Protein AF-A0A0S7EWY3-F1 (afdb_monomer)

Solvent-accessible surface area (backbone atoms only — not comparable to full-atom values): 13255 Å² total; per-residue (Å²): 134,86,83,82,83,78,84,77,80,77,83,76,74,84,80,78,58,55,29,92,90,73,70,34,61,53,53,31,26,32,65,82,78,72,43,77,31,20,76,70,53,56,79,30,82,91,34,64,94,59,52,74,41,52,36,68,59,48,50,53,52,52,50,51,54,51,50,63,63,42,51,64,52,53,55,51,51,56,50,51,53,51,54,50,52,53,48,55,52,49,54,53,49,50,55,53,50,53,55,50,52,51,50,52,54,51,50,56,52,49,53,54,52,51,50,52,52,51,53,50,52,52,52,52,49,54,51,51,52,51,50,51,52,38,50,52,55,51,50,56,51,51,52,51,50,52,53,51,51,50,55,51,52,53,54,50,51,58,44,56,53,46,74,69,44,58,71,72,61,29,65,74,43,43,68,60,50,52,51,55,58,69,68,52,73,89,67,78,80,90,70,84,63,88,77,63,59,84,64,58,61,81,69,57,56,62,40,73,59,52,54,51,60,58,51,52,78,74,57,83,87,73,91,129

Nearest PDB structures (foldseek):
  4tn3-assembly1_B  TM=7.682E-01  e=1.076E-07  Macaca mulatta
  7xv2-assembly1_A  TM=6.725E-01  e=5.023E-07  Mus musculus
  7xt2-assembly1_B  TM=3.832E-01  e=1.918E-07  Homo sapiens
  5va4-assembly1_A  TM=7.785E-01  e=4.867E-03  Aotus trivirgatus
  5eiu-assembly1_D  TM=4.069E-01  e=9.860E-03  Macaca mulatta

Sequence (224 aa):
REQRASEVKSKTQPKIQRCSLHSGKLKLFCLDHQQPVCHICRDSEKHTNHRFRPIDEAAQQHKKKLQETLEPLKKKLELRKKVQEEFDQTAEHLKVQARHTERQIREQFKQLHQFLAEEEEARLAALREEEEQKRGMMKEKMEALSREIAALSDTVRATEEELRAEDVSFLHNYKAAVERVQRCPLLEDPQLPSGALIDQAKHLGNLAFNIWSNMETMVTYTPL

Radius of gyration: 58.69 Å; Cα contacts (8 Å, |Δi|>4): 99; chains: 1; bounding box: 109×35×156 Å

InterPro domains:
  IPR000315 B-box-type zinc finger [PF00643] (16-55)
  IPR000315 B-box-type zinc finger [PS50119] (14-55)
  IPR000315 B-box-type zinc finger [SM00336] (14-55)
  IPR050143 Tripartite motif-containing [PTHR24103] (17-216)

Mean predicted aligned error: 11.92 Å

Foldseek 3Di:
DDDDDDDPPDPDDPDQDADPVPRAGFFKAFPVVRGTDHPVVCPDPVNPPTDIDTPVVVVVVVVVVVVVVCVVVVVVVVVVVVVVVVVVVVVVVVVVVVVVVVVVVVVVVVVLVVLVVVLVVVLVVVQVVLVVVLVVVVVVLVVVVVVLVVLVVVLVVVLVVLVPDDPVSNVVCVVVNVVSVVVNDPDDDDDDDDPSDGPVCVRPPCSVVVSVVVVVVVDDDDDD

Structure (mmCIF, N/CA/C/O backbone):
data_AF-A0A0S7EWY3-F1
#
_entry.id   AF-A0A0S7EWY3-F1
#
loop_
_atom_site.group_PDB
_atom_site.id
_atom_site.type_symbol
_atom_site.label_atom_id
_atom_site.label_alt_id
_atom_site.label_comp_id
_atom_site.label_asym_id
_atom_site.label_entity_id
_atom_site.label_seq_id
_atom_site.pdbx_PDB_ins_code
_atom_site.Cartn_x
_atom_site.Cartn_y
_atom_site.Cartn_z
_atom_site.occupancy
_atom_site.B_iso_or_equiv
_atom_site.auth_seq_id
_atom_site.auth_comp_id
_atom_site.auth_asym_id
_atom_site.auth_atom_id
_atom_site.pdbx_PDB_model_num
ATOM 1 N N . ARG A 1 1 ? 63.508 0.992 -15.497 1.00 42.69 1 ARG A N 1
ATOM 2 C CA . ARG A 1 1 ? 63.100 -0.245 -16.209 1.00 42.69 1 ARG A CA 1
ATOM 3 C C . ARG A 1 1 ? 61.943 0.131 -17.130 1.00 42.69 1 ARG A C 1
ATOM 5 O O . ARG A 1 1 ? 60.798 -0.092 -16.789 1.00 42.69 1 ARG A O 1
ATOM 12 N N . GLU A 1 2 ? 62.142 0.974 -18.140 1.00 39.22 2 GLU A N 1
ATOM 13 C CA . GLU A 1 2 ? 62.834 0.668 -19.404 1.00 39.22 2 GLU A CA 1
ATOM 14 C C . GLU A 1 2 ? 62.429 -0.689 -19.972 1.00 39.22 2 GLU A C 1
ATOM 16 O O . GLU A 1 2 ? 63.014 -1.695 -19.591 1.00 39.22 2 GLU A O 1
ATOM 21 N N . GLN A 1 3 ? 61.481 -0.685 -20.911 1.00 39.84 3 GLN A N 1
ATOM 22 C CA . GLN A 1 3 ? 61.561 -1.523 -22.105 1.00 39.84 3 GLN A CA 1
ATOM 23 C C . GLN A 1 3 ? 61.107 -0.689 -23.305 1.00 39.84 3 GLN A C 1
ATOM 25 O O . GLN A 1 3 ? 59.928 -0.459 -23.555 1.00 39.84 3 GLN A O 1
ATOM 30 N N . ARG A 1 4 ? 62.117 -0.165 -23.996 1.00 46.78 4 ARG A N 1
ATOM 31 C CA . ARG A 1 4 ? 62.045 0.541 -25.269 1.00 46.78 4 ARG A CA 1
ATOM 32 C C . ARG A 1 4 ? 61.873 -0.533 -26.345 1.00 46.78 4 ARG A C 1
ATOM 34 O O . ARG A 1 4 ? 62.827 -1.247 -26.641 1.00 46.78 4 ARG A O 1
ATOM 41 N N . ALA A 1 5 ? 60.666 -0.699 -26.878 1.00 40.09 5 ALA A N 1
ATOM 42 C CA . ALA A 1 5 ? 60.435 -1.601 -28.001 1.00 40.09 5 ALA A CA 1
ATOM 43 C C . ALA A 1 5 ? 61.049 -0.984 -29.268 1.00 40.09 5 ALA A C 1
ATOM 45 O O . ALA A 1 5 ? 60.656 0.092 -29.714 1.00 40.09 5 ALA A O 1
ATOM 46 N N . SER A 1 6 ? 62.073 -1.641 -29.802 1.00 40.12 6 SER A N 1
ATOM 47 C CA . SER A 1 6 ? 62.770 -1.281 -31.030 1.00 40.12 6 SER A CA 1
ATOM 48 C C . SER A 1 6 ? 61.920 -1.642 -32.253 1.00 40.12 6 SER A C 1
ATOM 50 O O . SER A 1 6 ? 61.764 -2.809 -32.604 1.00 40.12 6 SER A O 1
ATOM 52 N N . GLU A 1 7 ? 61.388 -0.632 -32.943 1.00 41.56 7 GLU A N 1
ATOM 53 C CA . GLU A 1 7 ? 60.806 -0.801 -34.277 1.00 41.56 7 GLU A CA 1
ATOM 54 C C . GLU A 1 7 ? 61.910 -1.088 -35.306 1.00 41.56 7 GLU A C 1
ATOM 56 O O . GLU A 1 7 ? 62.553 -0.186 -35.847 1.00 41.56 7 GLU A O 1
ATOM 61 N N . VAL A 1 8 ? 62.113 -2.364 -35.625 1.00 44.34 8 VAL A N 1
ATOM 62 C CA . VAL A 1 8 ? 62.859 -2.773 -36.818 1.00 44.34 8 VAL A CA 1
ATOM 63 C C . VAL A 1 8 ? 61.912 -2.677 -38.016 1.00 44.34 8 VAL A C 1
ATOM 65 O O . VAL A 1 8 ? 61.162 -3.604 -38.322 1.00 44.34 8 VAL A O 1
ATOM 68 N N . LYS A 1 9 ? 61.933 -1.541 -38.724 1.00 45.00 9 LYS A N 1
ATOM 69 C CA . LYS A 1 9 ? 61.297 -1.410 -40.046 1.00 45.00 9 LYS A CA 1
ATOM 70 C C . LYS A 1 9 ? 62.025 -2.308 -41.048 1.00 45.00 9 LYS A C 1
ATOM 72 O O . LYS A 1 9 ? 63.001 -1.894 -41.672 1.00 45.00 9 LYS A O 1
ATOM 77 N N . SER A 1 10 ? 61.544 -3.539 -41.222 1.00 42.50 10 SER A N 1
ATOM 78 C CA . SER A 1 10 ? 61.968 -4.379 -42.343 1.00 42.50 10 SER A CA 1
ATOM 79 C C . SER A 1 10 ? 61.537 -3.706 -43.655 1.00 42.50 10 SER A C 1
ATOM 81 O O . SER A 1 10 ? 60.351 -3.505 -43.918 1.00 42.50 10 SER A O 1
ATOM 83 N N . LYS A 1 11 ? 62.505 -3.283 -44.477 1.00 47.81 11 LYS A N 1
ATOM 84 C CA . LYS A 1 11 ? 62.246 -2.822 -45.847 1.00 47.81 11 LYS A CA 1
ATOM 85 C C . LYS A 1 11 ? 61.830 -4.035 -46.677 1.00 47.81 11 LYS A C 1
ATOM 87 O O . LYS A 1 11 ? 62.674 -4.746 -47.213 1.00 47.81 11 LYS A O 1
ATOM 92 N N . THR A 1 12 ? 60.531 -4.294 -46.769 1.00 47.47 12 THR A N 1
ATOM 93 C CA . THR A 1 12 ? 59.989 -5.311 -47.672 1.00 47.47 12 THR A CA 1
ATOM 94 C C . THR A 1 12 ? 60.211 -4.840 -49.112 1.00 47.47 12 THR A C 1
ATOM 96 O O . THR A 1 12 ? 59.651 -3.825 -49.527 1.00 47.47 12 THR A O 1
ATOM 99 N N . GLN A 1 13 ? 61.054 -5.537 -49.881 1.00 44.62 13 GLN A N 1
ATOM 100 C CA . GLN A 1 13 ? 61.154 -5.311 -51.327 1.00 44.62 13 GLN A CA 1
ATOM 101 C C . GLN A 1 13 ? 59.763 -5.494 -51.964 1.00 44.62 13 GLN A C 1
ATOM 103 O O . GLN A 1 13 ? 59.042 -6.421 -51.577 1.00 44.62 13 GLN A O 1
ATOM 108 N N . PRO A 1 14 ? 59.351 -4.649 -52.928 1.00 55.28 14 PRO A N 1
ATOM 109 C CA . PRO A 1 14 ? 58.047 -4.792 -53.559 1.00 55.28 14 PRO A CA 1
ATOM 110 C C . PRO A 1 14 ? 57.982 -6.139 -54.290 1.00 55.28 14 PRO A C 1
ATOM 112 O O . PRO A 1 14 ? 58.697 -6.364 -55.268 1.00 55.28 14 PRO A O 1
ATOM 115 N N . LYS A 1 15 ? 57.124 -7.051 -53.808 1.00 70.12 15 LYS A N 1
ATOM 116 C CA . LYS A 1 15 ? 56.822 -8.311 -54.499 1.00 70.12 15 LYS A CA 1
ATOM 117 C C . LYS A 1 15 ? 56.276 -7.972 -55.887 1.00 70.12 15 LYS A C 1
ATOM 119 O O . LYS A 1 15 ? 55.164 -7.464 -56.014 1.00 70.12 15 LYS A O 1
ATOM 124 N N . ILE A 1 16 ? 57.068 -8.238 -56.926 1.00 70.81 16 ILE A N 1
ATOM 125 C CA . ILE A 1 16 ? 56.663 -8.029 -58.318 1.00 70.81 16 ILE A CA 1
ATOM 126 C C . ILE A 1 16 ? 55.574 -9.051 -58.646 1.00 70.81 16 ILE A C 1
ATOM 128 O O . ILE A 1 16 ? 55.858 -10.236 -58.809 1.00 70.81 16 ILE A O 1
ATOM 132 N N . GLN A 1 17 ? 54.334 -8.583 -58.755 1.00 83.75 17 GLN A N 1
ATOM 133 C CA . GLN A 1 17 ? 53.201 -9.412 -59.154 1.00 83.75 17 GLN A CA 1
ATOM 134 C C . GLN A 1 17 ? 53.321 -9.768 -60.646 1.00 83.75 17 GLN A C 1
ATOM 136 O O . GLN A 1 17 ? 53.521 -8.896 -61.503 1.00 83.75 17 GLN A O 1
ATOM 141 N N . ARG A 1 18 ? 53.242 -11.065 -60.957 1.00 89.38 18 ARG A N 1
ATOM 142 C CA . ARG A 1 18 ? 53.372 -11.608 -62.317 1.00 89.38 18 ARG A CA 1
ATOM 143 C C . ARG A 1 18 ? 52.030 -12.143 -62.805 1.00 89.38 18 ARG A C 1
ATOM 145 O O . ARG A 1 18 ? 51.233 -12.646 -62.026 1.00 89.38 18 ARG A O 1
ATOM 152 N N . CYS A 1 19 ? 51.794 -12.028 -64.106 1.00 90.12 19 CYS A N 1
ATOM 153 C CA . CYS A 1 19 ? 50.638 -12.612 -64.768 1.00 90.12 19 CYS A CA 1
ATOM 154 C C . CYS A 1 19 ? 50.718 -14.138 -64.704 1.00 90.12 19 CYS A C 1
ATOM 156 O O . CYS A 1 19 ? 51.711 -14.708 -65.148 1.00 90.12 19 CYS A O 1
ATOM 158 N N . SER A 1 20 ? 49.662 -14.791 -64.222 1.00 87.69 20 SER A N 1
ATOM 159 C CA . SER A 1 20 ? 49.625 -16.252 -64.087 1.00 87.69 20 SER A CA 1
ATOM 160 C C . SER A 1 20 ? 49.699 -17.002 -65.422 1.00 87.69 20 SER A C 1
ATOM 162 O O . SER A 1 20 ? 50.155 -18.135 -65.443 1.00 87.69 20 SER A O 1
ATOM 164 N N . LEU A 1 21 ? 49.282 -16.379 -66.534 1.00 88.75 21 LEU A N 1
ATOM 165 C CA . LEU A 1 21 ? 49.279 -17.007 -67.866 1.00 88.75 21 LEU A CA 1
ATOM 166 C C . LEU A 1 21 ? 50.605 -16.835 -68.617 1.00 88.75 21 LEU A C 1
ATOM 168 O O . LEU A 1 21 ? 51.026 -17.714 -69.355 1.00 88.75 21 LEU A O 1
ATOM 172 N N . HIS A 1 22 ? 51.268 -15.695 -68.431 1.00 89.81 22 HIS A N 1
ATOM 173 C CA . HIS A 1 22 ? 52.400 -15.288 -69.271 1.00 89.81 22 HIS A CA 1
ATOM 174 C C . HIS A 1 22 ? 53.689 -15.056 -68.481 1.00 89.81 22 HIS A C 1
ATOM 176 O O . HIS A 1 22 ? 54.708 -14.675 -69.048 1.00 89.81 22 HIS A O 1
ATOM 182 N N . SER A 1 23 ? 53.642 -15.170 -67.149 1.00 85.75 23 SER A N 1
ATOM 183 C CA . SER A 1 23 ? 54.743 -14.860 -66.223 1.00 85.75 23 SER A CA 1
ATOM 184 C C . SER A 1 23 ? 55.337 -13.440 -66.345 1.00 85.75 23 SER A C 1
ATOM 186 O O . SER A 1 23 ? 56.338 -13.115 -65.694 1.00 85.75 23 SER A O 1
ATOM 188 N N . GLY A 1 24 ? 54.710 -12.567 -67.143 1.00 86.94 24 GLY A N 1
ATOM 189 C CA . GLY A 1 24 ? 55.098 -11.177 -67.365 1.00 86.94 24 GLY A CA 1
ATOM 190 C C . GLY A 1 24 ? 54.665 -10.250 -66.228 1.00 86.94 24 GLY A C 1
ATOM 191 O O . GLY A 1 24 ? 53.692 -10.520 -65.526 1.00 86.94 24 GLY A O 1
ATOM 192 N N . LYS A 1 25 ? 55.373 -9.129 -66.043 1.00 91.06 25 LYS A N 1
ATOM 193 C CA . LYS A 1 25 ? 55.039 -8.129 -65.010 1.00 91.06 25 LYS A CA 1
ATOM 194 C C . LYS A 1 25 ? 53.659 -7.515 -65.283 1.00 91.06 25 LYS A C 1
ATOM 196 O O . LYS A 1 25 ? 53.406 -7.060 -66.402 1.00 91.06 25 LYS A O 1
ATOM 201 N N . LEU A 1 26 ? 52.797 -7.473 -64.266 1.00 92.19 26 LEU A N 1
ATOM 202 C CA . LEU A 1 26 ? 51.514 -6.770 -64.331 1.00 92.19 26 LEU A CA 1
ATOM 203 C C . LEU A 1 26 ? 51.776 -5.263 -64.269 1.00 92.19 26 LEU A C 1
ATOM 205 O O . LEU A 1 26 ? 52.205 -4.747 -63.241 1.00 92.19 26 LEU A O 1
ATOM 209 N N . LYS A 1 27 ? 51.583 -4.574 -65.395 1.00 92.25 27 LYS A N 1
ATOM 210 C CA . LYS A 1 27 ? 51.843 -3.129 -65.530 1.00 92.25 27 LYS A CA 1
ATOM 211 C C . LYS A 1 27 ? 50.638 -2.343 -66.041 1.00 92.25 27 LYS A C 1
ATOM 213 O O . LYS A 1 27 ? 50.663 -1.117 -66.014 1.00 92.25 27 LYS A O 1
ATOM 218 N N . LEU A 1 28 ? 49.603 -3.035 -66.511 1.00 93.38 28 LEU A N 1
ATOM 219 C CA . LEU A 1 28 ? 48.411 -2.441 -67.101 1.00 93.38 28 LEU A CA 1
ATOM 220 C C . LEU A 1 28 ? 47.173 -2.915 -66.342 1.00 93.38 28 LEU A C 1
ATOM 222 O O . LEU A 1 28 ? 47.179 -3.985 -65.739 1.00 93.38 28 LEU A O 1
ATOM 226 N N . PHE A 1 29 ? 46.104 -2.137 -66.402 1.00 96.06 29 PHE A N 1
ATOM 227 C CA . PHE A 1 29 ? 44.791 -2.490 -65.879 1.00 96.06 29 PHE A CA 1
ATOM 228 C C . PHE A 1 29 ? 43.764 -2.366 -66.999 1.00 96.06 29 PHE A C 1
ATOM 230 O O . PHE A 1 29 ? 43.675 -1.315 -67.632 1.00 96.06 29 PHE A O 1
ATOM 237 N N . CYS A 1 30 ? 43.016 -3.436 -67.264 1.00 95.38 30 CYS A N 1
ATOM 238 C CA . CYS A 1 30 ? 41.920 -3.427 -68.227 1.00 95.38 30 CYS A CA 1
ATOM 239 C C . CYS A 1 30 ? 40.674 -2.836 -67.558 1.00 95.38 30 CYS A C 1
ATOM 241 O O . CYS A 1 30 ? 40.186 -3.396 -66.578 1.00 95.38 30 CYS A O 1
ATOM 243 N N . LEU A 1 31 ? 40.165 -1.719 -68.080 1.00 94.25 31 LEU A N 1
ATOM 244 C CA . LEU A 1 31 ? 39.030 -0.996 -67.501 1.00 94.25 31 LEU A CA 1
ATOM 245 C C . LEU A 1 31 ? 37.704 -1.736 -67.689 1.00 94.25 31 LEU A C 1
ATOM 247 O O . LEU A 1 31 ? 36.838 -1.658 -66.823 1.00 94.25 31 LEU A O 1
ATOM 251 N N . ASP A 1 32 ? 37.547 -2.459 -68.791 1.00 94.12 32 ASP A N 1
ATOM 252 C CA . ASP A 1 32 ? 36.307 -3.165 -69.121 1.00 94.12 32 ASP A CA 1
ATOM 253 C C . ASP A 1 32 ? 36.171 -4.445 -68.287 1.00 94.12 32 ASP A C 1
ATOM 255 O O . ASP A 1 32 ? 35.118 -4.728 -67.728 1.00 94.12 32 ASP A O 1
ATOM 259 N N . HIS A 1 33 ? 37.279 -5.171 -68.111 1.00 93.56 33 HIS A N 1
ATOM 260 C CA . HIS A 1 33 ? 37.322 -6.380 -67.286 1.00 93.56 33 HIS A CA 1
ATOM 261 C C . HIS A 1 33 ? 37.663 -6.140 -65.808 1.00 93.56 33 HIS A C 1
ATOM 263 O O . HIS A 1 33 ? 37.660 -7.093 -65.035 1.00 93.56 33 HIS A O 1
ATOM 269 N N . GLN A 1 34 ? 38.003 -4.909 -65.413 1.00 94.12 34 GLN A N 1
ATOM 270 C CA . GLN A 1 34 ? 38.385 -4.544 -64.041 1.00 94.12 34 GLN A CA 1
ATOM 271 C C . GLN A 1 34 ? 39.493 -5.439 -63.442 1.00 94.12 34 GLN A C 1
ATOM 273 O O . GLN A 1 34 ? 39.425 -5.847 -62.283 1.00 94.12 34 GLN A O 1
ATOM 278 N N . GLN A 1 35 ? 40.532 -5.754 -64.226 1.00 93.38 35 GLN A N 1
ATOM 279 C CA . GLN A 1 35 ? 41.615 -6.649 -63.793 1.00 93.38 35 GLN A CA 1
ATOM 280 C C . GLN A 1 35 ? 43.008 -6.182 -64.246 1.00 93.38 35 GLN A C 1
ATOM 282 O O . GLN A 1 35 ? 43.145 -5.604 -65.333 1.00 93.38 35 GLN A O 1
ATOM 287 N N . PRO A 1 36 ? 44.065 -6.443 -63.450 1.00 94.25 36 PRO A N 1
ATOM 288 C CA . PRO A 1 36 ? 45.439 -6.178 -63.853 1.00 94.25 36 PRO A CA 1
ATOM 289 C C . PRO A 1 36 ? 45.901 -7.188 -64.909 1.00 94.25 36 PRO A C 1
ATOM 291 O O . PRO A 1 36 ? 45.635 -8.384 -64.815 1.00 94.25 36 PRO A O 1
ATOM 294 N N . VAL A 1 37 ? 46.645 -6.713 -65.902 1.00 93.88 37 VAL A N 1
ATOM 295 C CA . VAL A 1 37 ? 47.130 -7.512 -67.029 1.00 93.88 37 VAL A CA 1
ATOM 296 C C . VAL A 1 37 ? 48.599 -7.201 -67.349 1.00 93.88 37 VAL A C 1
ATOM 298 O O . VAL A 1 37 ? 49.133 -6.137 -67.013 1.00 93.88 37 VAL A O 1
ATOM 301 N N . CYS A 1 38 ? 49.289 -8.153 -67.985 1.00 93.88 38 CYS A N 1
ATOM 302 C CA . CYS A 1 38 ? 50.617 -7.915 -68.563 1.00 93.88 38 CYS A CA 1
ATOM 303 C C . CYS A 1 38 ? 50.500 -7.422 -70.016 1.00 93.88 38 CYS A C 1
ATOM 305 O O . CYS A 1 38 ? 49.410 -7.409 -70.582 1.00 93.88 38 CYS A O 1
ATOM 307 N N . HIS A 1 39 ? 51.621 -7.039 -70.630 1.00 89.94 39 HIS A N 1
ATOM 308 C CA . HIS A 1 39 ? 51.639 -6.563 -72.019 1.00 89.94 39 HIS A CA 1
ATOM 309 C C . HIS A 1 39 ? 51.139 -7.620 -73.019 1.00 89.94 39 HIS A C 1
ATOM 311 O O . HIS A 1 39 ? 50.392 -7.268 -73.916 1.00 89.94 39 HIS A O 1
ATOM 317 N N . ILE A 1 40 ? 51.448 -8.908 -72.808 1.00 92.19 40 ILE A N 1
ATOM 318 C CA . ILE A 1 40 ? 50.981 -9.995 -73.689 1.00 92.19 40 ILE A CA 1
ATOM 319 C C . ILE A 1 40 ? 49.454 -10.145 -73.626 1.00 92.19 40 ILE A C 1
ATOM 321 O O . ILE A 1 40 ? 48.793 -10.287 -74.645 1.00 92.19 40 ILE A O 1
ATOM 325 N N . CYS A 1 41 ? 48.861 -10.034 -72.432 1.00 92.12 41 CYS A N 1
ATOM 326 C CA . CYS A 1 41 ? 47.404 -10.071 -72.272 1.00 92.12 41 CYS A CA 1
ATOM 327 C C . CYS A 1 41 ? 46.691 -8.925 -73.005 1.00 92.12 41 CYS A C 1
ATOM 329 O O . CYS A 1 41 ? 45.557 -9.113 -73.438 1.00 92.12 41 CYS A O 1
ATOM 331 N N . ARG A 1 42 ? 47.317 -7.744 -73.113 1.00 90.31 42 ARG A N 1
ATOM 332 C CA . ARG A 1 42 ? 46.720 -6.580 -73.786 1.00 90.31 42 ARG A CA 1
ATOM 333 C C . ARG A 1 42 ? 46.435 -6.877 -75.258 1.00 90.31 42 ARG A C 1
ATOM 335 O O . ARG A 1 42 ? 45.383 -6.494 -75.748 1.00 90.31 42 ARG A O 1
ATOM 342 N N . ASP A 1 43 ? 47.360 -7.578 -75.904 1.00 89.94 43 ASP A N 1
ATOM 343 C CA . ASP A 1 43 ? 47.322 -7.860 -77.339 1.00 89.94 43 ASP A CA 1
ATOM 344 C C . ASP A 1 43 ? 46.636 -9.215 -77.640 1.00 89.94 43 ASP A C 1
ATOM 346 O O . ASP A 1 43 ? 46.563 -9.643 -78.788 1.00 89.94 43 ASP A O 1
ATOM 350 N N . SER A 1 44 ? 46.115 -9.898 -76.609 1.00 92.12 44 SER A N 1
ATOM 351 C CA . SER A 1 44 ? 45.359 -11.149 -76.758 1.00 92.12 44 SER A CA 1
ATOM 352 C C . SER A 1 44 ? 43.923 -10.909 -77.231 1.00 92.12 44 SER A C 1
ATOM 354 O O . SER A 1 44 ? 43.312 -9.903 -76.865 1.00 92.12 44 SER A O 1
ATOM 356 N N . GLU A 1 45 ? 43.343 -11.890 -77.933 1.00 91.50 45 GLU A N 1
ATOM 357 C CA . GLU A 1 45 ? 41.932 -11.876 -78.371 1.00 91.50 45 GLU A CA 1
ATOM 358 C C . GLU A 1 45 ? 40.953 -11.596 -77.220 1.00 91.50 45 GLU A C 1
ATOM 360 O O . GLU A 1 45 ? 39.931 -10.935 -77.388 1.00 91.50 45 GLU A O 1
ATOM 365 N N . LYS A 1 46 ? 41.298 -12.037 -76.002 1.00 90.94 46 LYS A N 1
ATOM 366 C CA . LYS A 1 46 ? 40.482 -11.822 -74.802 1.00 90.94 46 LYS A CA 1
ATOM 367 C C . LYS A 1 46 ? 40.289 -10.341 -74.470 1.00 90.94 46 LYS A C 1
ATOM 369 O O . LYS A 1 46 ? 39.320 -10.015 -73.801 1.00 90.94 46 LYS A O 1
ATOM 374 N N . HIS A 1 47 ? 41.197 -9.453 -74.862 1.00 92.62 47 HIS A N 1
ATOM 375 C CA . HIS A 1 47 ? 41.085 -8.025 -74.566 1.00 92.62 47 HIS A CA 1
ATOM 376 C C . HIS A 1 47 ? 41.035 -7.149 -75.827 1.00 92.62 47 HIS A C 1
ATOM 378 O O . HIS A 1 47 ? 41.371 -5.961 -75.776 1.00 92.62 47 HIS A O 1
ATOM 384 N N . THR A 1 48 ? 40.593 -7.710 -76.954 1.00 92.31 48 THR A N 1
ATOM 385 C CA . THR A 1 48 ? 40.404 -6.959 -78.197 1.00 92.31 48 THR A CA 1
ATOM 386 C C . THR A 1 48 ? 39.434 -5.795 -77.988 1.00 92.31 48 THR A C 1
ATOM 388 O O . THR A 1 48 ? 38.350 -5.968 -77.442 1.00 92.31 48 THR A O 1
ATOM 391 N N . ASN A 1 49 ? 39.827 -4.596 -78.429 1.00 91.00 49 ASN A N 1
ATOM 392 C CA . ASN A 1 49 ? 39.071 -3.341 -78.290 1.00 91.00 49 ASN A CA 1
ATOM 393 C C . ASN A 1 49 ? 38.820 -2.860 -76.846 1.00 91.00 49 ASN A C 1
ATOM 395 O O . ASN A 1 49 ? 37.992 -1.975 -76.630 1.00 91.00 49 ASN A O 1
ATOM 399 N N . HIS A 1 50 ? 39.535 -3.392 -75.851 1.00 95.88 50 HIS A N 1
ATOM 400 C CA . HIS A 1 50 ? 39.398 -2.939 -74.465 1.00 95.88 50 HIS A CA 1
ATOM 401 C C . HIS A 1 50 ? 40.269 -1.715 -74.176 1.00 95.88 50 HIS A C 1
ATOM 403 O O . HIS A 1 50 ? 41.290 -1.463 -74.819 1.00 95.88 50 HIS A O 1
ATOM 409 N N . ARG A 1 51 ? 39.886 -0.952 -73.153 1.00 94.56 51 ARG A N 1
ATOM 410 C CA . ARG A 1 51 ? 40.637 0.211 -72.680 1.00 94.56 51 ARG A CA 1
ATOM 411 C C . ARG A 1 51 ? 41.552 -0.178 -71.533 1.00 94.56 51 ARG A C 1
ATOM 413 O O . ARG A 1 51 ? 41.180 -0.933 -70.632 1.00 94.56 51 ARG A O 1
ATOM 420 N N . PHE A 1 52 ? 42.744 0.409 -71.530 1.00 94.75 52 PHE A N 1
ATOM 421 C CA . PHE A 1 52 ? 43.760 0.141 -70.521 1.00 94.75 52 PHE A CA 1
ATOM 422 C C . PHE A 1 52 ? 44.292 1.426 -69.906 1.00 94.75 52 PHE A C 1
ATOM 424 O O . PHE A 1 52 ? 44.320 2.475 -70.548 1.00 94.75 52 PHE A O 1
ATOM 431 N N . ARG A 1 53 ? 44.756 1.322 -68.662 1.00 94.62 53 ARG A N 1
ATOM 432 C CA . ARG A 1 53 ? 45.551 2.354 -67.987 1.00 94.62 53 ARG A CA 1
ATOM 433 C C . ARG A 1 53 ? 46.800 1.741 -67.360 1.00 94.62 53 ARG A C 1
ATOM 435 O O . ARG A 1 53 ? 46.774 0.547 -67.037 1.00 94.62 53 ARG A O 1
ATOM 442 N N . PRO A 1 54 ? 47.878 2.518 -67.167 1.00 95.38 54 PRO A N 1
ATOM 443 C CA . PRO A 1 54 ? 48.970 2.121 -66.289 1.00 95.38 54 PRO A CA 1
ATOM 444 C C . PRO A 1 54 ? 48.430 1.700 -64.921 1.00 95.38 54 PRO A C 1
ATOM 446 O O . PRO A 1 54 ? 47.500 2.310 -64.387 1.00 95.38 54 PRO A O 1
ATOM 449 N N . ILE A 1 55 ? 48.993 0.630 -64.363 1.00 93.44 55 ILE A N 1
ATOM 450 C CA . ILE A 1 55 ? 48.477 0.021 -63.132 1.00 93.44 55 ILE A CA 1
ATOM 451 C C . ILE A 1 55 ? 48.498 0.994 -61.947 1.00 93.44 55 ILE A C 1
ATOM 453 O O . ILE A 1 55 ? 47.554 1.006 -61.160 1.00 93.44 55 ILE A O 1
ATOM 457 N N . ASP A 1 56 ? 49.522 1.847 -61.860 1.00 93.00 56 ASP A N 1
ATOM 458 C CA . ASP A 1 56 ? 49.670 2.822 -60.778 1.00 93.00 56 ASP A CA 1
ATOM 459 C C . ASP A 1 56 ? 48.584 3.910 -60.850 1.00 93.00 56 ASP A C 1
ATOM 461 O O . ASP A 1 56 ? 47.960 4.231 -59.836 1.00 93.00 56 ASP A O 1
ATOM 465 N N . GLU A 1 57 ? 48.272 4.402 -62.055 1.00 94.88 57 GLU A N 1
ATOM 466 C CA . GLU A 1 57 ? 47.210 5.390 -62.290 1.00 94.88 57 GLU A CA 1
ATOM 467 C C . GLU A 1 57 ? 45.818 4.814 -62.001 1.00 94.88 57 GLU A C 1
ATOM 469 O O . GLU A 1 57 ? 45.008 5.440 -61.312 1.00 94.88 57 GLU A O 1
ATOM 474 N N . ALA A 1 58 ? 45.541 3.599 -62.490 1.00 94.50 58 ALA A N 1
ATOM 475 C CA . ALA A 1 58 ? 44.281 2.909 -62.224 1.00 94.50 58 ALA A CA 1
ATOM 476 C C . ALA A 1 58 ? 44.104 2.643 -60.721 1.00 94.50 58 ALA A C 1
ATOM 478 O O . ALA A 1 58 ? 43.035 2.903 -60.165 1.00 94.50 58 ALA A O 1
ATOM 479 N N . ALA A 1 59 ? 45.160 2.188 -60.038 1.00 94.75 59 ALA A N 1
ATOM 480 C CA . ALA A 1 59 ? 45.139 1.958 -58.599 1.00 94.75 59 ALA A CA 1
ATOM 481 C C . ALA A 1 59 ? 44.890 3.256 -57.821 1.00 94.75 59 ALA A C 1
ATOM 483 O O . ALA A 1 59 ? 44.079 3.261 -56.895 1.00 94.75 59 ALA A O 1
ATOM 484 N N . GLN A 1 60 ? 45.543 4.361 -58.190 1.00 95.94 60 GLN A N 1
ATOM 485 C CA . GLN A 1 60 ? 45.327 5.656 -57.546 1.00 95.94 60 GLN A CA 1
ATOM 486 C C . GLN A 1 60 ? 43.887 6.150 -57.742 1.00 95.94 60 GLN A C 1
ATOM 488 O O . GLN A 1 60 ? 43.246 6.571 -56.777 1.00 95.94 60 GLN A O 1
ATOM 493 N N . GLN A 1 61 ? 43.345 6.046 -58.958 1.00 94.38 61 GLN A N 1
ATOM 494 C CA . GLN A 1 61 ? 41.968 6.446 -59.245 1.00 94.38 61 GLN A CA 1
ATOM 495 C C . GLN A 1 61 ? 40.948 5.589 -58.484 1.00 94.38 61 GLN A C 1
ATOM 497 O O . GLN A 1 61 ? 40.022 6.132 -57.879 1.00 94.38 61 GLN A O 1
ATOM 502 N N . HIS A 1 62 ? 41.110 4.263 -58.481 1.00 94.81 62 HIS A N 1
ATOM 503 C CA . HIS A 1 62 ? 40.211 3.367 -57.754 1.00 94.81 62 HIS A CA 1
ATOM 504 C C . HIS A 1 62 ? 40.301 3.569 -56.239 1.00 94.81 62 HIS A C 1
ATOM 506 O O . HIS A 1 62 ? 39.262 3.583 -55.583 1.00 94.81 62 HIS A O 1
ATOM 512 N N . LYS A 1 63 ? 41.498 3.813 -55.685 1.00 96.31 63 LYS A N 1
ATOM 513 C CA . LYS A 1 63 ? 41.667 4.193 -54.271 1.00 96.31 63 LYS A CA 1
ATOM 514 C C . LYS A 1 63 ? 40.922 5.484 -53.942 1.00 96.31 63 LYS A C 1
ATOM 516 O O . LYS A 1 63 ? 40.211 5.512 -52.944 1.00 96.31 63 LYS A O 1
ATOM 521 N N . LYS A 1 64 ? 41.030 6.516 -54.789 1.00 96.62 64 LYS A N 1
ATOM 522 C CA . LYS A 1 64 ? 40.308 7.785 -54.603 1.00 96.62 64 LYS A CA 1
ATOM 523 C C . LYS A 1 64 ? 38.791 7.574 -54.629 1.00 96.62 64 LYS A C 1
ATOM 525 O O . LYS A 1 64 ? 38.111 7.990 -53.699 1.00 96.62 64 LYS A O 1
ATOM 530 N N . LYS A 1 65 ? 38.275 6.857 -55.635 1.00 95.75 65 LYS A N 1
ATOM 531 C CA . LYS A 1 65 ? 36.840 6.545 -55.745 1.00 95.75 65 LYS A CA 1
ATOM 532 C C . LYS A 1 65 ? 36.340 5.742 -54.539 1.00 95.75 65 LYS A C 1
ATOM 534 O O . LYS A 1 65 ? 35.277 6.035 -54.003 1.00 95.75 65 LYS A O 1
ATOM 539 N N . LEU A 1 66 ? 37.114 4.754 -54.084 1.00 96.56 66 LEU A N 1
ATOM 540 C CA . LEU A 1 66 ? 36.771 3.962 -52.904 1.00 96.56 66 LEU A CA 1
ATOM 541 C C . LEU A 1 66 ? 36.767 4.824 -51.635 1.00 96.56 66 LEU A C 1
ATOM 543 O O . LEU A 1 66 ? 35.854 4.707 -50.821 1.00 96.56 66 LEU A O 1
ATOM 547 N N . GLN A 1 67 ? 37.745 5.719 -51.489 1.00 96.44 67 GLN A N 1
ATOM 548 C CA . GLN A 1 67 ? 37.808 6.662 -50.377 1.00 96.44 67 GLN A CA 1
ATOM 549 C C . GLN A 1 67 ? 36.587 7.592 -50.364 1.00 96.44 67 GLN A C 1
ATOM 551 O O . GLN A 1 67 ? 35.947 7.715 -49.325 1.00 96.44 67 GLN A O 1
ATOM 556 N N . GLU A 1 68 ? 36.196 8.154 -51.511 1.00 96.31 68 GLU A N 1
ATOM 557 C CA . G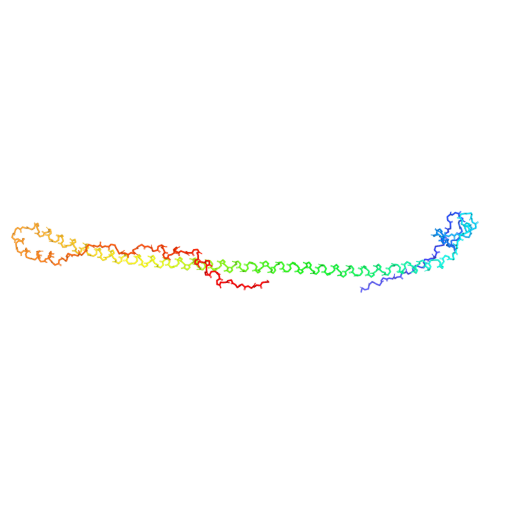LU A 1 68 ? 34.981 8.973 -51.648 1.00 96.31 68 GLU A CA 1
ATOM 558 C C . GLU A 1 68 ? 33.717 8.205 -51.227 1.00 96.31 68 GLU A C 1
ATOM 560 O O . GLU A 1 68 ? 32.879 8.748 -50.510 1.00 96.31 68 GLU A O 1
ATOM 565 N N . THR A 1 69 ? 33.598 6.922 -51.592 1.00 96.06 69 THR A N 1
ATOM 566 C CA . THR A 1 69 ? 32.464 6.080 -51.162 1.00 96.06 69 THR A CA 1
ATOM 567 C C . THR A 1 69 ? 32.526 5.651 -49.692 1.00 96.06 69 THR A C 1
ATOM 569 O O . THR A 1 69 ? 31.493 5.350 -49.095 1.00 96.06 69 THR A O 1
ATOM 572 N N . LEU A 1 70 ? 33.716 5.635 -49.087 1.00 97.62 70 LEU A N 1
ATOM 573 C CA . LEU A 1 70 ? 33.927 5.242 -47.693 1.00 97.62 70 LEU A CA 1
ATOM 574 C C . LEU A 1 70 ? 33.594 6.377 -46.713 1.00 97.62 70 LEU A C 1
ATOM 576 O O . LEU A 1 70 ? 33.111 6.109 -45.613 1.00 97.62 70 LEU A O 1
ATOM 580 N N . GLU A 1 71 ? 33.827 7.637 -47.087 1.00 96.25 71 GLU A N 1
ATOM 581 C CA . GLU A 1 71 ? 33.598 8.787 -46.199 1.00 96.25 71 GLU A CA 1
ATOM 582 C C . GLU A 1 71 ? 32.150 8.886 -45.662 1.00 96.25 71 GLU A C 1
ATOM 584 O O . GLU A 1 71 ? 31.981 9.052 -44.449 1.00 96.25 71 GLU A O 1
ATOM 589 N N . PRO A 1 72 ? 31.083 8.701 -46.468 1.00 97.25 72 PRO A N 1
ATOM 590 C CA . PRO A 1 72 ? 29.713 8.646 -45.951 1.00 97.25 72 PRO A CA 1
ATOM 591 C C . PRO A 1 72 ? 29.487 7.513 -44.941 1.00 97.25 72 PRO A C 1
ATOM 593 O O . PRO A 1 72 ? 28.757 7.693 -43.964 1.00 97.25 72 PRO A O 1
ATOM 596 N N . LEU A 1 73 ? 30.127 6.353 -45.140 1.00 97.50 73 LEU A N 1
ATOM 597 C CA . LEU A 1 73 ? 30.014 5.214 -44.225 1.00 97.50 73 LEU A CA 1
ATOM 598 C C . LEU A 1 73 ? 30.678 5.506 -42.879 1.00 97.50 73 LEU A C 1
ATOM 600 O O . LEU A 1 73 ? 30.090 5.194 -41.845 1.00 97.50 73 LEU A O 1
ATOM 604 N N . LYS A 1 74 ? 31.847 6.161 -42.875 1.00 97.56 74 LYS A N 1
ATOM 605 C CA . LYS A 1 74 ? 32.498 6.620 -41.636 1.00 97.56 74 LYS A CA 1
ATOM 606 C C . LYS A 1 74 ? 31.605 7.590 -40.865 1.00 97.56 74 LYS A C 1
ATOM 608 O O . LYS A 1 74 ? 31.392 7.402 -39.673 1.00 97.56 74 LYS A O 1
ATOM 613 N N . LYS A 1 75 ? 31.007 8.575 -41.545 1.00 97.81 75 LYS A N 1
ATOM 614 C CA . LYS A 1 75 ? 30.065 9.519 -40.913 1.00 97.81 75 LYS A CA 1
ATOM 615 C C . LYS A 1 75 ? 28.852 8.802 -40.312 1.00 97.81 75 LYS A C 1
ATOM 617 O O . LYS A 1 75 ? 28.458 9.097 -39.187 1.00 97.81 75 LYS A O 1
ATOM 622 N N . LYS A 1 76 ? 28.279 7.831 -41.033 1.00 98.06 76 LYS A N 1
ATOM 623 C CA . LYS A 1 76 ? 27.136 7.036 -40.553 1.00 98.06 76 LYS A CA 1
ATOM 624 C C . LYS A 1 76 ? 27.502 6.141 -39.366 1.00 98.06 76 LYS A C 1
ATOM 626 O O . LYS A 1 76 ? 26.664 5.938 -38.491 1.00 98.06 76 LYS A O 1
ATOM 631 N N . LEU A 1 77 ? 28.725 5.613 -39.330 1.00 98.19 77 LEU A N 1
ATOM 632 C CA . LEU A 1 77 ? 29.237 4.850 -38.193 1.00 98.19 77 LEU A CA 1
ATOM 633 C C . LEU A 1 77 ? 29.307 5.722 -36.935 1.00 98.19 77 LEU A C 1
ATOM 635 O O . LEU A 1 77 ? 28.783 5.321 -35.901 1.00 98.19 77 LEU A O 1
ATOM 639 N N . GLU A 1 78 ? 29.885 6.919 -37.035 1.00 98.06 78 GLU A N 1
ATOM 640 C CA . GLU A 1 78 ? 29.975 7.841 -35.896 1.00 98.06 78 GLU A CA 1
ATOM 641 C C . GLU A 1 78 ? 28.595 8.309 -35.418 1.00 98.06 78 GLU A C 1
ATOM 643 O O . GLU A 1 78 ? 28.350 8.358 -34.216 1.00 98.06 78 GLU A O 1
ATOM 648 N N . LEU A 1 79 ? 27.653 8.566 -36.333 1.00 98.38 79 LEU A N 1
ATOM 649 C CA . LEU A 1 79 ? 26.267 8.865 -35.957 1.00 98.38 79 LEU A CA 1
ATOM 650 C C . LEU A 1 79 ? 25.627 7.710 -35.174 1.00 98.38 79 LEU A C 1
ATOM 652 O O . LEU A 1 79 ? 25.002 7.939 -34.146 1.00 98.38 79 LEU A O 1
ATOM 656 N N . ARG A 1 80 ? 25.793 6.467 -35.639 1.00 98.19 80 ARG A N 1
ATOM 657 C CA . ARG A 1 80 ? 25.223 5.292 -34.962 1.00 98.19 80 ARG A CA 1
ATOM 658 C C . ARG A 1 80 ? 25.805 5.077 -33.570 1.00 98.19 80 ARG A C 1
ATOM 660 O O . ARG A 1 80 ? 25.052 4.702 -32.684 1.00 98.19 80 ARG A O 1
ATOM 667 N N . LYS A 1 81 ? 27.100 5.341 -33.371 1.00 98.25 81 LYS A N 1
ATOM 668 C CA . LYS A 1 81 ? 27.724 5.285 -32.039 1.00 98.25 81 LYS A CA 1
ATOM 669 C C . LYS A 1 81 ? 27.109 6.306 -31.081 1.00 98.25 81 LYS A C 1
ATOM 671 O O . LYS A 1 81 ? 26.810 5.951 -29.952 1.00 98.25 81 LYS A O 1
ATOM 676 N N . LYS A 1 82 ? 26.865 7.5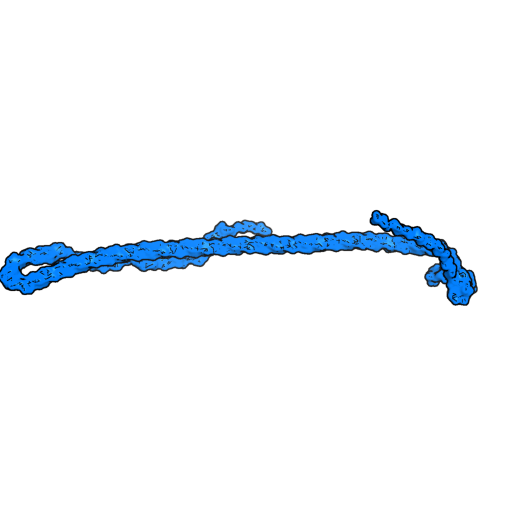38 -31.546 1.00 98.19 82 LYS A N 1
ATOM 677 C CA . LYS A 1 82 ? 26.202 8.574 -30.735 1.00 98.19 82 LYS A CA 1
ATOM 678 C C . LYS A 1 82 ? 24.779 8.178 -30.348 1.00 98.19 82 LYS A C 1
ATOM 680 O O . LYS A 1 82 ? 24.426 8.249 -29.184 1.00 98.19 82 LYS A O 1
ATOM 685 N N . VAL A 1 83 ? 23.993 7.689 -31.308 1.00 98.19 83 VAL A N 1
ATOM 686 C CA . VAL A 1 83 ? 22.622 7.219 -31.037 1.00 98.19 83 VAL A CA 1
ATOM 687 C C . VAL A 1 83 ? 22.619 6.021 -30.082 1.00 98.19 83 VAL A C 1
ATOM 689 O O . VAL A 1 83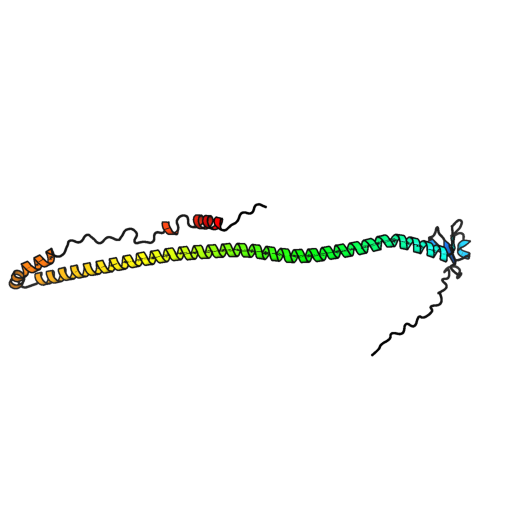 ? 21.747 5.914 -29.229 1.00 98.19 83 VAL A O 1
ATOM 692 N N . GLN A 1 84 ? 23.598 5.119 -30.197 1.00 97.94 84 GLN A N 1
ATOM 693 C CA . GLN A 1 84 ? 23.752 4.015 -29.251 1.00 97.94 84 GLN A CA 1
ATOM 694 C C . GLN A 1 84 ? 23.999 4.529 -27.825 1.00 97.94 84 GLN A C 1
ATOM 696 O O . GLN A 1 84 ? 23.351 4.059 -26.898 1.00 97.94 84 GLN A O 1
ATOM 701 N N . GLU A 1 85 ? 24.868 5.527 -27.661 1.00 98.06 85 GLU A N 1
ATOM 702 C CA . GLU A 1 85 ? 25.115 6.160 -26.362 1.00 98.06 85 GLU A CA 1
ATOM 703 C C . GLU A 1 85 ? 23.855 6.848 -25.805 1.00 98.06 85 GLU A C 1
ATOM 705 O O . GLU A 1 85 ? 23.541 6.695 -24.626 1.00 98.06 85 GLU A O 1
ATOM 710 N N . GLU A 1 86 ? 23.081 7.539 -26.648 1.00 98.19 86 GLU A N 1
ATOM 711 C CA . GLU A 1 86 ? 21.789 8.129 -26.261 1.00 98.19 86 GLU A CA 1
ATOM 712 C C . GLU A 1 86 ? 20.784 7.061 -25.792 1.00 98.19 86 GLU A C 1
ATOM 714 O O . GLU A 1 86 ? 20.060 7.266 -24.811 1.00 98.19 86 GLU A O 1
ATOM 719 N N . PHE A 1 87 ? 20.744 5.897 -26.450 1.00 98.00 87 PHE A N 1
ATOM 720 C CA . PHE A 1 87 ? 19.905 4.773 -26.025 1.00 98.00 87 PHE A CA 1
ATOM 721 C C . PHE A 1 87 ? 20.355 4.184 -24.690 1.00 98.00 87 PHE A C 1
ATOM 723 O O . PHE A 1 87 ? 19.505 3.941 -23.829 1.00 98.00 87 PHE A O 1
ATOM 730 N N . ASP A 1 88 ? 21.660 4.008 -24.485 1.00 97.81 88 ASP A N 1
ATOM 731 C CA . ASP A 1 88 ? 22.206 3.509 -23.221 1.00 97.81 88 ASP A CA 1
ATOM 732 C C . ASP A 1 88 ? 21.875 4.473 -22.063 1.00 97.81 88 ASP A C 1
ATOM 734 O O . ASP A 1 88 ? 21.395 4.048 -21.009 1.00 97.81 88 ASP A O 1
ATOM 738 N N . GLN A 1 89 ? 22.019 5.786 -22.279 1.00 98.12 89 GLN A N 1
ATOM 739 C CA . GLN A 1 89 ? 21.633 6.815 -21.303 1.00 98.12 89 GLN A CA 1
ATOM 740 C C . GLN A 1 89 ? 20.127 6.799 -21.007 1.00 98.12 89 GLN A C 1
ATOM 742 O O . GLN A 1 89 ? 19.713 6.874 -19.846 1.00 98.12 89 GLN A O 1
ATOM 747 N N . THR A 1 90 ? 19.296 6.663 -22.043 1.00 97.94 90 THR A N 1
ATOM 748 C CA . THR A 1 90 ? 17.835 6.593 -21.898 1.00 97.94 90 THR A CA 1
ATOM 749 C C . THR A 1 90 ? 17.416 5.363 -21.094 1.00 97.94 90 THR A C 1
ATOM 751 O O . THR A 1 90 ? 16.531 5.455 -20.241 1.00 97.94 90 THR A O 1
ATOM 754 N N . ALA A 1 91 ? 18.064 4.216 -21.312 1.00 98.06 91 ALA A N 1
ATOM 755 C CA . ALA A 1 91 ? 17.788 2.991 -20.570 1.00 98.06 91 ALA A CA 1
ATOM 756 C C . ALA A 1 91 ? 18.107 3.135 -19.071 1.00 98.06 91 ALA A C 1
ATOM 758 O O . ALA A 1 91 ? 17.327 2.686 -18.228 1.00 98.06 91 ALA A O 1
ATOM 759 N N . GLU A 1 92 ? 19.212 3.798 -18.719 1.00 97.75 92 GLU A N 1
ATOM 760 C CA . GLU A 1 92 ? 19.533 4.093 -17.318 1.00 97.75 92 GLU A CA 1
ATOM 761 C C . GLU A 1 92 ? 18.544 5.087 -16.698 1.00 97.75 92 GLU A C 1
ATOM 763 O O . GLU A 1 92 ? 18.062 4.866 -15.582 1.00 97.75 92 GLU A O 1
ATOM 768 N N . HIS A 1 93 ? 18.154 6.131 -17.436 1.00 98.12 93 HIS A N 1
ATOM 769 C CA . HIS A 1 93 ? 17.133 7.068 -16.972 1.00 98.12 93 HIS A CA 1
ATOM 770 C C . HIS A 1 93 ? 15.791 6.367 -16.715 1.00 98.12 93 HIS A C 1
ATOM 772 O O . HIS A 1 93 ? 15.175 6.583 -15.670 1.00 98.12 93 HIS A O 1
ATOM 778 N N . LEU A 1 94 ? 15.366 5.467 -17.608 1.00 98.06 94 LEU A N 1
ATOM 779 C CA . LEU A 1 94 ? 14.141 4.682 -17.4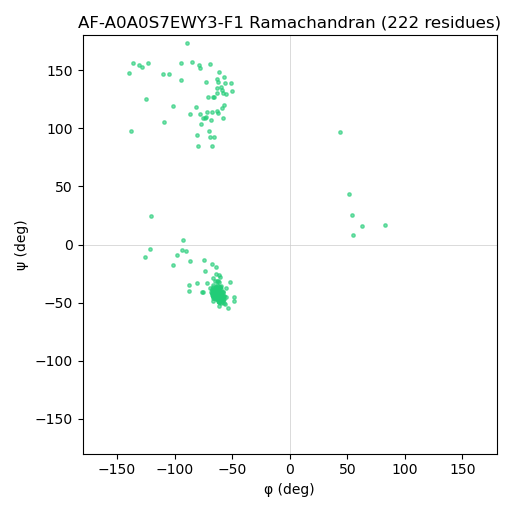47 1.00 98.06 94 LEU A CA 1
ATOM 780 C C . LEU A 1 94 ? 14.159 3.853 -16.154 1.00 98.06 94 LEU A C 1
ATOM 782 O O . LEU A 1 94 ? 13.160 3.812 -15.436 1.00 98.06 94 LEU A O 1
ATOM 786 N N . LYS A 1 95 ? 15.298 3.238 -15.805 1.00 97.62 95 LYS A N 1
ATOM 787 C CA . LYS A 1 95 ? 15.448 2.494 -14.539 1.00 97.62 95 LYS A CA 1
ATOM 788 C C . LYS A 1 95 ? 15.286 3.402 -13.321 1.00 97.62 95 LYS A C 1
ATOM 790 O O . LYS A 1 95 ? 14.628 3.020 -12.351 1.00 97.62 95 LYS A O 1
ATOM 795 N N . VAL A 1 96 ? 15.896 4.588 -13.347 1.00 98.00 96 VAL A N 1
ATOM 796 C CA . VAL A 1 96 ? 15.794 5.562 -12.249 1.00 98.00 96 VAL A CA 1
ATOM 797 C C . VAL A 1 96 ? 14.361 6.069 -12.114 1.00 98.00 96 VAL A C 1
ATOM 799 O O . VAL A 1 96 ? 13.831 6.091 -11.001 1.00 98.00 96 VAL A O 1
ATOM 802 N N . GLN A 1 97 ? 13.722 6.409 -13.233 1.00 98.38 97 GLN A N 1
ATOM 803 C CA . GLN A 1 97 ? 12.343 6.878 -13.276 1.00 98.38 97 GLN A CA 1
ATOM 804 C C . GLN A 1 97 ? 11.379 5.814 -12.744 1.00 98.38 97 GLN A C 1
ATOM 806 O O . GLN A 1 97 ? 10.592 6.115 -11.853 1.00 98.38 97 GLN A O 1
ATOM 811 N N . ALA A 1 98 ? 11.505 4.557 -13.185 1.00 98.44 98 ALA A N 1
ATOM 812 C CA . ALA A 1 98 ? 10.678 3.453 -12.696 1.00 98.44 98 ALA A CA 1
ATOM 813 C C . ALA A 1 98 ? 10.779 3.290 -11.170 1.00 98.44 98 ALA A C 1
ATOM 815 O O . ALA A 1 98 ? 9.763 3.228 -10.481 1.00 98.44 98 ALA A O 1
ATOM 816 N N . ARG A 1 99 ? 12.002 3.309 -10.618 1.00 98.38 99 ARG A N 1
ATOM 817 C CA . ARG A 1 99 ? 12.224 3.238 -9.162 1.00 98.38 99 ARG A CA 1
ATOM 818 C C . ARG A 1 99 ? 11.663 4.448 -8.420 1.00 98.38 99 ARG A C 1
ATOM 820 O O . ARG A 1 99 ? 11.224 4.317 -7.281 1.00 98.38 99 ARG A O 1
ATOM 827 N N . HIS A 1 100 ? 11.739 5.638 -9.011 1.00 98.12 100 HIS A N 1
ATOM 828 C CA . HIS A 1 100 ? 11.175 6.844 -8.412 1.00 98.12 100 HIS A CA 1
ATOM 829 C C . HIS A 1 100 ? 9.646 6.769 -8.356 1.00 98.12 100 HIS A C 1
ATOM 831 O O . HIS A 1 100 ? 9.080 6.959 -7.281 1.00 98.12 100 HIS A O 1
ATOM 837 N N . THR A 1 101 ? 9.001 6.403 -9.464 1.00 97.88 101 THR A N 1
ATOM 838 C CA . THR A 1 101 ? 7.548 6.211 -9.534 1.00 97.88 101 THR A CA 1
ATOM 839 C C . THR A 1 101 ? 7.081 5.117 -8.574 1.00 97.88 101 THR A C 1
ATOM 841 O O . THR A 1 101 ? 6.120 5.321 -7.841 1.00 97.88 101 THR A O 1
ATOM 844 N N . GLU A 1 102 ? 7.796 3.991 -8.487 1.00 98.50 102 GLU A N 1
ATOM 845 C CA . GLU A 1 102 ? 7.504 2.927 -7.516 1.00 98.50 102 GLU A CA 1
ATOM 846 C C . GLU A 1 102 ? 7.531 3.446 -6.070 1.00 98.50 102 GLU A C 1
ATOM 848 O O . GLU A 1 102 ? 6.631 3.142 -5.284 1.00 98.50 102 GLU A O 1
ATOM 853 N N . ARG A 1 103 ? 8.531 4.266 -5.711 1.00 98.31 103 ARG A N 1
ATOM 854 C CA . ARG A 1 103 ? 8.598 4.891 -4.380 1.00 98.31 103 ARG A CA 1
ATOM 855 C C . ARG A 1 103 ? 7.419 5.824 -4.124 1.00 98.31 103 ARG A C 1
ATOM 857 O O . ARG A 1 103 ? 6.863 5.774 -3.034 1.00 98.31 103 ARG A O 1
ATOM 864 N N . GLN A 1 104 ? 7.036 6.644 -5.101 1.00 97.12 104 GLN A N 1
ATOM 865 C CA . GLN A 1 104 ? 5.896 7.553 -4.959 1.00 97.12 104 GLN A CA 1
ATOM 866 C C . GLN A 1 104 ? 4.589 6.787 -4.755 1.00 97.12 104 GLN A C 1
ATOM 868 O O . GLN A 1 104 ? 3.847 7.104 -3.831 1.00 97.12 104 GLN A O 1
ATOM 873 N N . ILE A 1 105 ? 4.348 5.735 -5.546 1.00 96.75 105 ILE A N 1
ATOM 874 C CA . ILE A 1 105 ? 3.178 4.863 -5.377 1.00 96.75 105 ILE A CA 1
ATOM 875 C C . ILE A 1 105 ? 3.167 4.277 -3.961 1.00 96.75 105 ILE A C 1
ATOM 877 O O . ILE A 1 105 ? 2.168 4.391 -3.257 1.00 96.75 105 ILE A O 1
ATOM 881 N N . ARG A 1 106 ? 4.286 3.698 -3.506 1.00 98.06 106 ARG A N 1
ATOM 882 C CA . ARG A 1 106 ? 4.380 3.122 -2.155 1.00 98.06 106 ARG A CA 1
ATOM 883 C C . ARG A 1 106 ? 4.110 4.140 -1.053 1.00 98.06 106 ARG A C 1
ATOM 885 O O . ARG A 1 106 ? 3.442 3.795 -0.086 1.00 98.06 106 ARG A O 1
ATOM 892 N N . GLU A 1 107 ? 4.612 5.363 -1.191 1.00 96.06 107 GLU A N 1
ATOM 893 C CA . GLU A 1 107 ? 4.396 6.407 -0.190 1.00 96.06 107 GLU A CA 1
ATOM 894 C C . GLU A 1 107 ? 2.919 6.810 -0.105 1.00 96.06 107 GLU A C 1
ATOM 896 O O . GLU A 1 107 ? 2.387 6.918 0.995 1.00 96.06 107 GLU A O 1
ATOM 901 N N . GLN A 1 108 ? 2.225 6.934 -1.242 1.00 93.50 108 GLN A N 1
ATOM 902 C CA . GLN A 1 108 ? 0.783 7.211 -1.251 1.00 93.50 108 GLN A CA 1
ATOM 903 C C . GLN A 1 108 ? -0.013 6.112 -0.534 1.00 93.50 108 GLN A C 1
ATOM 905 O O . GLN A 1 108 ? -0.830 6.401 0.336 1.00 93.50 108 GLN A O 1
ATOM 910 N N . PHE A 1 109 ? 0.271 4.839 -0.821 1.00 95.50 109 PHE A N 1
ATOM 911 C CA . PHE A 1 109 ? -0.380 3.730 -0.114 1.00 95.50 109 PHE A CA 1
ATOM 912 C C . PHE A 1 109 ? -0.043 3.708 1.378 1.00 95.50 109 PHE A C 1
ATOM 914 O O . PHE A 1 109 ? -0.918 3.450 2.201 1.00 95.50 109 PHE A O 1
ATOM 921 N N . LYS A 1 110 ? 1.206 4.007 1.750 1.00 96.50 110 LYS A N 1
ATOM 922 C CA . LYS A 1 110 ? 1.623 4.077 3.153 1.00 96.50 110 LYS A CA 1
ATOM 923 C C . LYS A 1 110 ? 0.841 5.142 3.924 1.00 96.50 110 LYS A C 1
ATOM 925 O O . LYS A 1 110 ? 0.417 4.866 5.041 1.00 96.50 110 LYS A O 1
ATOM 930 N N . GLN A 1 111 ? 0.622 6.315 3.332 1.00 94.06 111 GLN A N 1
ATOM 931 C CA . GLN A 1 111 ? -0.184 7.382 3.936 1.00 94.06 111 GLN A CA 1
ATOM 932 C C . GLN A 1 111 ? -1.632 6.936 4.169 1.00 94.06 111 GLN A C 1
ATOM 934 O O . GLN A 1 111 ? -2.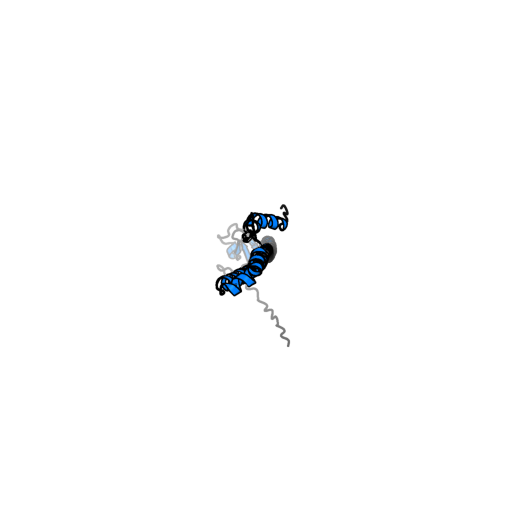162 7.123 5.261 1.00 94.06 111 GLN A O 1
ATOM 939 N N . LEU A 1 112 ? -2.247 6.277 3.182 1.00 94.38 112 LEU A N 1
ATOM 940 C CA . LEU A 1 112 ? -3.607 5.745 3.315 1.00 94.38 112 LEU A CA 1
ATOM 941 C C . LEU A 1 112 ? -3.700 4.657 4.393 1.00 94.38 112 LEU A C 1
ATOM 943 O O . LEU A 1 112 ? -4.619 4.672 5.206 1.00 94.38 112 LEU A O 1
ATOM 947 N N . HIS A 1 113 ? -2.740 3.730 4.437 1.00 96.38 113 HIS A N 1
ATOM 948 C CA . HIS A 1 113 ? -2.695 2.701 5.476 1.00 96.38 113 HIS A CA 1
ATOM 949 C C . HIS A 1 113 ? -2.526 3.292 6.877 1.00 96.38 113 HIS A C 1
ATOM 951 O O . HIS A 1 113 ? -3.194 2.838 7.801 1.00 96.38 113 HIS A O 1
ATOM 957 N N . GLN A 1 114 ? -1.664 4.301 7.027 1.00 96.56 114 GLN A N 1
ATOM 958 C CA . GLN A 1 114 ? -1.455 4.980 8.303 1.00 96.56 114 GLN A CA 1
ATOM 959 C C . GLN A 1 114 ? -2.748 5.640 8.794 1.00 96.56 114 GLN A C 1
ATOM 961 O O . GLN A 1 114 ? -3.143 5.426 9.934 1.00 96.56 114 GLN A O 1
ATOM 966 N N . PHE A 1 115 ? -3.442 6.365 7.917 1.00 95.75 115 PHE A N 1
ATOM 967 C CA . PHE A 1 115 ? -4.729 6.977 8.242 1.00 95.75 115 PHE A CA 1
ATOM 968 C C . PHE A 1 115 ? -5.780 5.954 8.675 1.00 95.75 115 PHE A C 1
ATOM 970 O O . PHE A 1 115 ? -6.457 6.157 9.677 1.00 95.75 115 PHE A O 1
ATOM 977 N N . LEU A 1 116 ? -5.905 4.837 7.951 1.00 96.44 116 LEU A N 1
ATOM 978 C CA . LEU A 1 116 ? -6.867 3.794 8.310 1.00 96.44 116 LEU A CA 1
ATOM 979 C C . LEU A 1 116 ? -6.559 3.183 9.682 1.00 96.44 116 LEU A C 1
ATOM 981 O O . LEU A 1 116 ? -7.486 2.948 10.452 1.00 96.44 116 LEU A O 1
ATOM 985 N N . ALA A 1 117 ? -5.280 2.962 9.997 1.00 97.75 117 ALA A N 1
ATOM 986 C CA . ALA A 1 117 ? -4.865 2.460 11.304 1.00 97.75 117 ALA A CA 1
ATOM 987 C C . ALA A 1 117 ? -5.172 3.463 12.429 1.00 97.75 117 ALA A C 1
ATOM 989 O O . ALA A 1 117 ? -5.648 3.071 13.491 1.00 97.75 117 ALA A O 1
ATOM 990 N N . GLU A 1 118 ? -4.936 4.757 12.196 1.00 96.50 118 GLU A N 1
ATOM 991 C CA . GLU A 1 118 ? -5.246 5.821 13.158 1.00 96.50 118 GLU A CA 1
ATOM 992 C C . GLU A 1 118 ? -6.756 5.968 13.396 1.00 96.50 118 GLU A C 1
ATOM 994 O O . GLU A 1 118 ? -7.186 6.074 14.545 1.00 96.50 118 GLU A O 1
ATOM 999 N N . GLU A 1 119 ? -7.570 5.925 12.339 1.00 96.12 119 GLU A N 1
ATOM 1000 C CA . GLU A 1 119 ? -9.032 5.983 12.448 1.00 96.12 119 GLU A CA 1
ATOM 1001 C C . GLU A 1 119 ? -9.584 4.733 13.160 1.00 96.12 119 GLU A C 1
ATOM 1003 O O . GLU A 1 119 ? -10.453 4.859 14.021 1.00 96.12 119 GLU A O 1
ATOM 1008 N N . GLU A 1 120 ? -9.057 3.534 12.878 1.00 97.00 120 GLU A N 1
ATOM 1009 C CA . GLU A 1 120 ? -9.423 2.304 13.597 1.00 97.00 120 GLU A CA 1
ATOM 1010 C C . GLU A 1 120 ? -9.081 2.395 15.094 1.00 97.00 120 GLU A C 1
ATOM 1012 O O . GLU A 1 120 ? -9.945 2.156 15.943 1.00 97.00 120 GLU A O 1
ATOM 1017 N N . GLU A 1 121 ? -7.851 2.795 15.433 1.00 98.06 121 GLU A N 1
ATOM 1018 C CA . GLU A 1 121 ? -7.395 2.960 16.819 1.00 98.06 121 GLU A CA 1
ATOM 1019 C C . GLU A 1 121 ? -8.262 3.981 17.572 1.00 98.06 121 GLU A C 1
ATOM 1021 O O . GLU A 1 121 ? -8.717 3.707 18.686 1.00 98.06 121 GLU A O 1
ATOM 1026 N N . ALA A 1 122 ? -8.552 5.133 16.956 1.00 96.56 122 ALA A N 1
ATOM 1027 C CA . ALA A 1 122 ? -9.384 6.178 17.548 1.00 96.56 122 ALA A CA 1
ATOM 1028 C C . ALA A 1 122 ? -10.817 5.690 17.822 1.00 96.56 122 ALA A C 1
ATOM 1030 O O . ALA A 1 122 ? -11.377 5.957 18.890 1.00 96.56 122 ALA A O 1
ATOM 1031 N N . ARG A 1 123 ? -11.409 4.927 16.895 1.00 96.12 123 ARG A N 1
ATOM 1032 C CA . ARG A 1 123 ? -12.753 4.349 17.060 1.00 96.12 123 ARG A CA 1
ATOM 1033 C C . ARG A 1 123 ? -12.792 3.311 18.172 1.00 96.12 123 ARG A C 1
ATOM 1035 O O . ARG A 1 123 ? -13.696 3.341 19.008 1.00 96.12 123 ARG A O 1
ATOM 1042 N N . LEU A 1 124 ? -11.800 2.425 18.223 1.00 97.88 124 LEU A N 1
ATOM 1043 C CA . LEU A 1 124 ? -11.686 1.438 19.294 1.00 97.88 124 LEU A CA 1
ATOM 1044 C C . LEU A 1 124 ? -11.446 2.103 20.653 1.00 97.88 124 LEU A C 1
ATOM 1046 O O . LEU A 1 124 ? -12.002 1.655 21.654 1.00 97.88 124 LEU A O 1
ATOM 1050 N N . ALA A 1 125 ? -10.666 3.184 20.706 1.00 98.44 125 ALA A N 1
ATOM 1051 C CA . ALA A 1 125 ? -10.472 3.961 21.926 1.00 98.44 125 ALA A CA 1
ATOM 1052 C C . ALA A 1 125 ? -11.790 4.573 22.430 1.00 98.44 125 ALA A C 1
ATOM 1054 O O . ALA A 1 125 ? -12.118 4.401 23.603 1.00 98.44 125 ALA A O 1
ATOM 1055 N N . ALA A 1 126 ? -12.581 5.190 21.546 1.00 97.88 126 ALA A N 1
ATOM 1056 C CA . ALA A 1 126 ? -13.889 5.747 21.898 1.00 97.88 126 ALA A CA 1
ATOM 1057 C C . ALA A 1 126 ? -14.884 4.674 22.387 1.00 97.88 126 ALA A C 1
ATOM 1059 O O . ALA A 1 126 ? -15.681 4.926 23.292 1.00 97.88 126 ALA A O 1
ATOM 1060 N N . LEU A 1 127 ? -14.835 3.464 21.817 1.00 98.31 127 LEU A N 1
ATOM 1061 C CA . LEU A 1 127 ? -15.624 2.325 22.293 1.00 98.31 127 LEU A CA 1
ATOM 1062 C C . LEU A 1 127 ? -15.192 1.878 23.699 1.00 98.31 127 LEU A C 1
ATOM 1064 O O . LEU A 1 127 ? -16.048 1.681 24.561 1.00 98.31 127 LEU A O 1
ATOM 1068 N N . ARG A 1 128 ? -13.880 1.745 23.941 1.00 98.56 128 ARG A N 1
ATOM 1069 C CA . ARG A 1 128 ? -13.325 1.363 25.254 1.00 98.56 128 ARG A CA 1
ATOM 1070 C C . ARG A 1 128 ? -13.681 2.374 26.345 1.00 98.56 128 ARG A C 1
ATOM 1072 O O . ARG A 1 128 ? -13.999 1.978 27.463 1.00 98.56 128 ARG A O 1
ATOM 1079 N N . GLU A 1 129 ? -13.649 3.665 26.023 1.00 98.44 129 GLU A N 1
ATOM 1080 C CA . GLU A 1 129 ? -14.051 4.733 26.943 1.00 98.44 129 GLU A CA 1
ATOM 1081 C C . GLU A 1 129 ? -15.532 4.619 27.330 1.00 98.44 129 GLU A C 1
ATOM 1083 O O . GLU A 1 129 ? -15.873 4.658 28.513 1.00 98.44 129 GLU A O 1
ATOM 1088 N N . GLU A 1 130 ? -16.416 4.404 26.351 1.00 98.19 130 GLU A N 1
ATOM 1089 C CA . GLU A 1 130 ? -17.842 4.208 26.620 1.00 98.19 130 GLU A CA 1
ATOM 1090 C C . GLU A 1 130 ? -18.109 2.951 27.458 1.00 98.19 130 GLU A C 1
ATOM 1092 O O . GLU A 1 130 ? -18.959 2.968 28.352 1.00 98.19 130 GLU A O 1
ATOM 1097 N N . GLU A 1 131 ? -17.390 1.863 27.184 1.00 98.12 131 GLU A N 1
ATOM 1098 C CA . GLU A 1 131 ? -17.490 0.626 27.954 1.00 98.12 131 GLU A CA 1
ATOM 1099 C C . GLU A 1 131 ? -17.098 0.842 29.422 1.00 98.12 131 GLU A C 1
ATOM 1101 O O . GLU A 1 131 ? -17.842 0.433 30.315 1.00 98.12 131 GLU A O 1
ATOM 1106 N N . GLU A 1 132 ? -15.969 1.509 29.686 1.00 98.19 132 GLU A N 1
ATOM 1107 C CA . GLU A 1 132 ? -15.537 1.835 31.050 1.00 98.19 132 GLU A CA 1
ATOM 1108 C C . GLU A 1 132 ? -16.556 2.730 31.755 1.00 98.19 132 GLU A C 1
ATOM 1110 O O . GLU A 1 132 ? -16.949 2.445 32.886 1.00 98.19 132 GLU A O 1
ATOM 1115 N N . GLN A 1 133 ? -17.053 3.768 31.078 1.00 97.00 133 GLN A N 1
ATOM 1116 C CA . GLN A 1 133 ? -18.065 4.656 31.643 1.00 97.00 133 GLN A CA 1
ATOM 1117 C C . GLN A 1 133 ? -19.329 3.880 32.050 1.00 97.00 133 GLN A C 1
ATOM 1119 O O . GLN A 1 133 ? -19.831 4.036 33.168 1.00 97.00 133 GLN A O 1
ATOM 1124 N N . LYS A 1 134 ? -19.843 3.018 31.162 1.00 96.50 134 LYS A N 1
ATOM 1125 C CA . LYS A 1 134 ? -21.050 2.218 31.424 1.00 96.50 134 LYS A CA 1
ATOM 1126 C C . LYS A 1 134 ? -20.814 1.177 32.513 1.00 96.50 134 LYS A C 1
ATOM 1128 O O . LYS A 1 134 ? -21.670 1.007 33.382 1.00 96.50 134 LYS A O 1
ATOM 1133 N N . ARG A 1 135 ? -19.643 0.537 32.533 1.00 96.94 135 ARG A N 1
ATOM 1134 C CA . ARG A 1 135 ? -19.234 -0.387 33.601 1.00 96.94 135 ARG A CA 1
ATOM 1135 C C . ARG A 1 135 ? -19.164 0.311 34.959 1.00 96.94 135 ARG A C 1
ATOM 1137 O O . ARG A 1 135 ? -19.697 -0.223 35.931 1.00 96.94 135 ARG A O 1
ATOM 1144 N N . GLY A 1 136 ? -18.545 1.489 35.029 1.00 95.94 136 GLY A N 1
ATOM 1145 C CA . GLY A 1 136 ? -18.442 2.290 36.249 1.00 95.94 136 GLY A CA 1
ATOM 1146 C C . GLY A 1 136 ? -19.815 2.664 36.805 1.00 95.94 136 GLY A C 1
ATOM 1147 O O . GLY A 1 136 ? -20.122 2.353 37.955 1.00 95.94 136 GLY A O 1
ATOM 1148 N N . MET A 1 137 ? -20.689 3.211 35.955 1.00 94.69 137 MET A N 1
ATOM 1149 C CA . MET A 1 137 ? -22.075 3.526 36.319 1.00 94.69 137 MET A CA 1
ATOM 1150 C C . MET A 1 137 ? -22.825 2.297 36.858 1.00 94.69 137 MET A C 1
ATOM 1152 O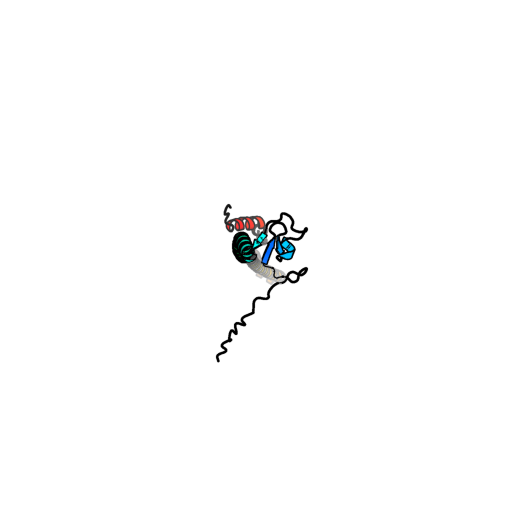 O . MET A 1 137 ? -23.518 2.379 37.875 1.00 94.69 137 MET A O 1
ATOM 1156 N N . MET A 1 138 ? -22.698 1.144 36.194 1.00 94.44 138 MET A N 1
ATOM 1157 C CA . MET A 1 138 ? -23.359 -0.088 36.633 1.00 94.44 138 MET A CA 1
ATOM 1158 C C . MET A 1 138 ? -22.837 -0.577 37.983 1.00 94.44 138 MET A C 1
ATOM 1160 O O . MET A 1 138 ? -23.628 -1.027 38.813 1.00 94.44 138 MET A O 1
ATOM 1164 N N . LYS A 1 139 ? -21.530 -0.452 38.233 1.00 95.56 139 LYS A N 1
ATOM 1165 C CA . LYS A 1 139 ? -20.922 -0.797 39.519 1.00 95.56 139 LYS A CA 1
ATOM 1166 C C . LYS A 1 139 ? -21.488 0.062 40.652 1.00 95.56 139 LYS A C 1
ATOM 1168 O O . LYS A 1 139 ? -21.933 -0.486 41.655 1.00 95.56 139 LYS A O 1
ATOM 1173 N N . GLU A 1 140 ? -21.549 1.380 40.475 1.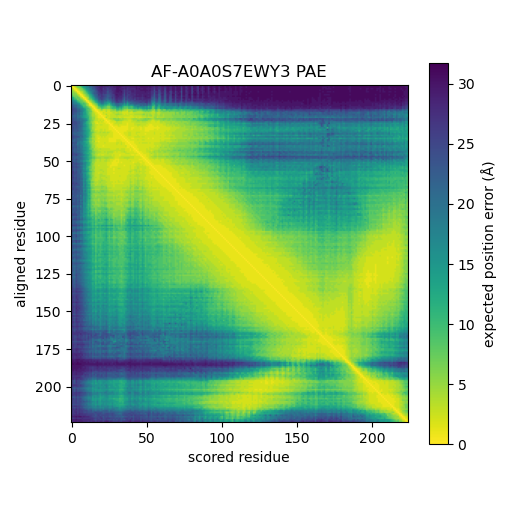00 93.69 140 GLU A N 1
ATOM 1174 C CA . GLU A 1 140 ? -22.106 2.296 41.482 1.00 93.69 140 GLU A CA 1
ATOM 1175 C C . GLU A 1 140 ? -23.578 1.990 41.793 1.00 93.69 140 GLU A C 1
ATOM 1177 O O . GLU A 1 140 ? -23.981 1.957 42.959 1.00 93.69 140 GLU A O 1
ATOM 1182 N N . LYS A 1 141 ? -24.381 1.712 40.757 1.00 91.88 141 LYS A N 1
ATOM 1183 C CA . LYS A 1 141 ? -25.789 1.317 40.910 1.00 91.88 141 LYS A CA 1
ATOM 1184 C C . LYS A 1 141 ? -25.932 -0.015 41.643 1.00 91.88 141 LYS A C 1
ATOM 1186 O O . LYS A 1 141 ? -26.780 -0.130 42.524 1.00 91.88 141 LYS A O 1
ATOM 1191 N N . MET A 1 142 ? -25.088 -0.997 41.327 1.00 92.56 142 MET A N 1
ATOM 1192 C CA . MET A 1 142 ? -25.079 -2.294 42.005 1.00 92.56 142 MET A CA 1
ATOM 1193 C C . MET A 1 142 ? -24.690 -2.162 43.482 1.00 92.56 142 MET A C 1
ATOM 1195 O O . MET A 1 142 ? -25.302 -2.799 44.339 1.00 92.56 142 MET A O 1
ATOM 1199 N N . GLU A 1 143 ? -23.711 -1.317 43.804 1.00 94.50 143 GLU A N 1
ATOM 1200 C CA . GLU A 1 143 ? -23.314 -1.040 45.186 1.00 94.50 143 GLU A CA 1
ATOM 1201 C C . GLU A 1 143 ? -24.414 -0.309 45.966 1.00 94.50 143 GLU A C 1
ATOM 1203 O O . GLU A 1 143 ? -24.659 -0.637 47.128 1.00 94.50 143 GLU A O 1
ATOM 1208 N N . ALA A 1 144 ? -25.102 0.655 45.343 1.00 91.94 144 ALA A N 1
ATOM 1209 C CA . ALA A 1 144 ? -26.248 1.333 45.948 1.00 91.94 144 ALA A CA 1
ATOM 1210 C C . ALA A 1 144 ? -27.378 0.345 46.262 1.00 91.94 144 ALA A C 1
ATOM 1212 O O . ALA A 1 144 ? -27.815 0.268 47.410 1.00 91.94 144 ALA A O 1
ATOM 1213 N N . LEU A 1 145 ? -27.746 -0.491 45.288 1.00 91.31 145 LEU A N 1
ATOM 1214 C CA . LEU A 1 145 ? -28.763 -1.521 45.471 1.00 91.31 145 LEU A CA 1
ATOM 1215 C C . LEU A 1 145 ? -28.358 -2.544 46.542 1.00 91.31 145 LEU A C 1
ATOM 1217 O O . LEU A 1 145 ? -29.178 -2.954 47.354 1.00 91.31 145 LEU A O 1
ATOM 1221 N N . SER A 1 146 ? -27.080 -2.923 46.600 1.00 94.12 146 SER A N 1
ATOM 1222 C CA . SER A 1 146 ? -26.576 -3.837 47.635 1.00 94.12 146 SER A CA 1
ATOM 1223 C C . SER A 1 146 ? -26.720 -3.243 49.042 1.00 94.12 146 SER A C 1
ATOM 1225 O O . SER A 1 146 ? -27.070 -3.962 49.977 1.00 94.12 146 SER A O 1
ATOM 1227 N N . ARG A 1 147 ? -26.491 -1.930 49.203 1.00 92.50 147 ARG A N 1
ATOM 1228 C CA . ARG A 1 147 ? -26.714 -1.222 50.476 1.00 92.50 147 ARG A CA 1
ATOM 1229 C C . ARG A 1 147 ? -28.196 -1.162 50.845 1.00 92.50 147 ARG A C 1
ATOM 1231 O O . ARG A 1 147 ? -28.527 -1.375 52.008 1.00 92.50 147 ARG A O 1
ATOM 1238 N N . GLU A 1 148 ? -29.070 -0.912 49.873 1.00 90.31 148 GLU A N 1
ATOM 1239 C CA . GLU A 1 148 ? -30.526 -0.916 50.076 1.00 90.31 148 GLU A CA 1
ATOM 1240 C C . GLU A 1 148 ? -31.030 -2.304 50.492 1.00 90.31 148 GLU A C 1
ATOM 1242 O O . GLU A 1 148 ? -31.735 -2.426 51.493 1.00 90.31 148 GLU A O 1
ATOM 1247 N N . ILE A 1 149 ? -30.593 -3.363 49.800 1.00 91.44 149 ILE A N 1
ATOM 1248 C CA . ILE A 1 149 ? -30.911 -4.755 50.147 1.00 91.44 149 ILE A CA 1
ATOM 1249 C C . ILE A 1 149 ? -30.444 -5.082 51.567 1.00 91.44 149 ILE A C 1
ATOM 1251 O O . ILE A 1 149 ? -31.200 -5.696 52.319 1.00 91.44 149 ILE A O 1
ATOM 1255 N N . ALA A 1 150 ? -29.231 -4.679 51.957 1.00 93.94 150 ALA A N 1
ATOM 1256 C CA . ALA A 1 150 ? -28.719 -4.917 53.306 1.00 93.94 150 ALA A CA 1
ATOM 1257 C C . ALA A 1 150 ? -29.575 -4.212 54.375 1.00 93.94 150 ALA A C 1
ATOM 1259 O O . ALA A 1 150 ? -29.996 -4.851 55.337 1.00 93.94 150 ALA A O 1
ATOM 1260 N N . ALA A 1 151 ? -29.910 -2.933 54.171 1.00 91.06 151 ALA A N 1
ATOM 1261 C CA . ALA A 1 151 ? -30.740 -2.164 55.100 1.00 91.06 151 ALA A CA 1
ATOM 1262 C C . ALA A 1 151 ? -32.166 -2.735 55.239 1.00 91.06 151 ALA A C 1
ATOM 1264 O O . ALA A 1 151 ? -32.705 -2.825 56.349 1.00 91.06 151 ALA A O 1
ATOM 1265 N N . LEU A 1 152 ? -32.767 -3.163 54.123 1.00 91.12 152 LEU A N 1
ATOM 1266 C CA . LEU A 1 152 ? -34.061 -3.847 54.115 1.00 91.12 152 LEU A CA 1
ATOM 1267 C C . LEU A 1 152 ? -33.978 -5.194 54.837 1.00 91.12 152 LEU A C 1
ATOM 1269 O O . LEU A 1 152 ? -34.802 -5.474 55.705 1.00 91.12 152 LEU A O 1
ATOM 1273 N N . SER A 1 153 ? -32.955 -5.995 54.538 1.00 93.50 153 SER A N 1
ATOM 1274 C CA . SER A 1 153 ? -32.739 -7.308 55.161 1.00 93.50 153 SER A CA 1
ATOM 1275 C C . SER A 1 153 ? -32.566 -7.199 56.676 1.00 93.50 153 SER A C 1
ATOM 1277 O O . SER A 1 153 ? -33.143 -7.991 57.419 1.00 93.50 153 SER A O 1
ATOM 1279 N N . ASP A 1 154 ? -31.823 -6.197 57.151 1.00 93.44 154 ASP A N 1
ATOM 1280 C CA . ASP A 1 154 ? -31.637 -5.937 58.580 1.00 93.44 154 ASP A CA 1
ATOM 1281 C C . ASP A 1 154 ? -32.953 -5.531 59.260 1.00 93.44 154 ASP A C 1
ATOM 1283 O O . ASP A 1 154 ? -33.258 -6.005 60.357 1.00 93.44 154 ASP A O 1
ATOM 1287 N N . THR A 1 155 ? -33.763 -4.700 58.595 1.00 92.38 155 THR A N 1
ATOM 1288 C CA . THR A 1 155 ? -35.079 -4.277 59.099 1.00 92.38 155 THR A CA 1
ATOM 1289 C C . THR A 1 155 ? -36.059 -5.447 59.171 1.00 92.38 155 THR A C 1
ATOM 1291 O O . THR A 1 155 ? -36.757 -5.596 60.178 1.00 92.38 155 THR A O 1
ATOM 1294 N N . VAL A 1 156 ? -36.088 -6.297 58.138 1.00 93.12 156 VAL A N 1
ATOM 1295 C CA . VAL A 1 156 ? -36.904 -7.520 58.102 1.00 93.12 156 VAL A CA 1
ATOM 1296 C C . VAL A 1 156 ? -36.475 -8.457 59.223 1.00 93.12 156 VAL A C 1
ATOM 1298 O O . VAL A 1 156 ? -37.308 -8.808 60.054 1.00 93.12 156 VAL A O 1
ATOM 1301 N N . ARG A 1 157 ? -35.178 -8.776 59.327 1.00 95.50 157 ARG A N 1
ATOM 1302 C CA . ARG A 1 157 ? -34.643 -9.667 60.368 1.00 95.50 157 ARG A CA 1
ATOM 1303 C C . ARG A 1 157 ? -34.996 -9.181 61.772 1.00 95.50 157 ARG A C 1
ATOM 1305 O O . ARG A 1 157 ? -35.555 -9.942 62.553 1.00 95.50 157 ARG A O 1
ATOM 1312 N N . ALA A 1 158 ? -34.732 -7.911 62.080 1.00 93.19 158 ALA A N 1
ATOM 1313 C CA . ALA A 1 158 ? -35.008 -7.357 63.405 1.00 93.19 158 ALA A CA 1
ATOM 1314 C C . ALA A 1 158 ? -36.514 -7.335 63.735 1.00 93.19 158 ALA A C 1
ATOM 1316 O O . ALA A 1 158 ? -36.901 -7.415 64.899 1.00 93.19 158 ALA A O 1
ATOM 1317 N N . THR A 1 159 ? -37.377 -7.177 62.727 1.00 92.75 159 THR A N 1
ATOM 1318 C CA . THR A 1 159 ? -38.837 -7.228 62.908 1.00 92.75 159 THR A CA 1
ATOM 1319 C C . THR A 1 159 ? -39.324 -8.666 63.091 1.00 92.75 159 THR A C 1
ATOM 1321 O O . THR A 1 159 ? -40.150 -8.919 63.962 1.00 92.75 159 THR A O 1
ATOM 1324 N N . GLU A 1 160 ? -38.791 -9.622 62.328 1.00 94.88 160 GLU A N 1
ATOM 1325 C CA . GLU A 1 160 ? -39.085 -11.049 62.495 1.00 94.88 160 GLU A CA 1
ATOM 1326 C C . GLU A 1 160 ? -38.635 -11.588 63.858 1.00 94.88 160 GLU A C 1
ATOM 1328 O O . GLU A 1 160 ? -39.333 -12.409 64.448 1.00 94.88 160 GLU A O 1
ATOM 1333 N N . GLU A 1 161 ? -37.488 -11.135 64.369 1.00 94.62 161 GLU A N 1
ATOM 1334 C CA . GLU A 1 161 ? -37.012 -11.466 65.717 1.00 94.62 161 GLU A CA 1
ATOM 1335 C C . GLU A 1 161 ? -37.970 -10.945 66.795 1.00 94.62 161 GLU A C 1
ATOM 1337 O O . GLU A 1 161 ? -38.322 -11.694 67.704 1.00 94.62 161 GLU A O 1
ATOM 1342 N N . GLU A 1 162 ? -38.461 -9.709 66.660 1.00 93.88 162 GLU A N 1
ATOM 1343 C CA . GLU A 1 162 ? -39.452 -9.143 67.584 1.00 93.88 162 GLU A CA 1
ATOM 1344 C C . GLU A 1 162 ? -40.782 -9.911 67.540 1.00 93.88 162 GLU A C 1
ATOM 1346 O O . GLU A 1 162 ? -41.375 -10.185 68.578 1.00 93.88 162 GLU A O 1
ATOM 1351 N N . LEU A 1 163 ? -41.234 -10.320 66.350 1.00 93.81 163 LEU A N 1
ATOM 1352 C CA . LEU A 1 163 ? -42.449 -11.129 66.180 1.00 93.81 163 LEU A CA 1
ATOM 1353 C C . LEU A 1 163 ? -42.349 -12.522 66.824 1.00 93.81 163 LEU A C 1
ATOM 1355 O O . LEU A 1 163 ? -43.376 -13.157 67.050 1.00 93.81 163 LEU A O 1
ATOM 1359 N N . ARG A 1 164 ? -41.133 -13.013 67.097 1.00 95.31 164 ARG A N 1
ATOM 1360 C CA . ARG A 1 164 ? -40.882 -14.282 67.802 1.00 95.31 164 ARG A CA 1
ATOM 1361 C C . ARG A 1 164 ? -40.693 -14.106 69.313 1.00 95.31 164 ARG A C 1
ATOM 1363 O O . ARG A 1 164 ? -40.513 -15.109 70.002 1.00 95.31 164 ARG A O 1
ATOM 1370 N N . ALA A 1 165 ? -40.677 -12.874 69.823 1.00 95.50 165 ALA A N 1
ATOM 1371 C CA . ALA A 1 165 ? -40.501 -12.608 71.246 1.00 95.50 165 ALA A CA 1
ATOM 1372 C C . ALA A 1 165 ? -41.727 -13.054 72.065 1.00 95.50 165 ALA A C 1
ATOM 1374 O O . ALA A 1 165 ? -42.844 -13.114 71.557 1.00 95.50 165 ALA A O 1
ATOM 1375 N N . GLU A 1 166 ? -41.522 -13.345 73.353 1.00 95.38 166 GLU A N 1
ATOM 1376 C CA . GLU A 1 166 ? -42.622 -13.636 74.282 1.00 95.38 166 GLU A CA 1
ATOM 1377 C C . GLU A 1 166 ? -43.578 -12.439 74.419 1.00 95.38 166 GLU A C 1
ATOM 1379 O O . GLU A 1 166 ? -43.143 -11.285 74.387 1.00 95.38 166 GLU A O 1
ATOM 1384 N N . ASP A 1 167 ? -44.868 -12.712 74.646 1.00 95.62 167 ASP A N 1
ATOM 1385 C CA . ASP A 1 167 ? -45.965 -11.733 74.571 1.00 95.62 167 ASP A CA 1
ATOM 1386 C C . ASP A 1 167 ? -45.703 -10.425 75.335 1.00 95.62 167 ASP A C 1
ATOM 1388 O O . ASP A 1 167 ? -45.940 -9.335 74.817 1.00 95.62 167 ASP A O 1
ATOM 1392 N N . VAL A 1 168 ? -45.189 -10.504 76.567 1.00 94.56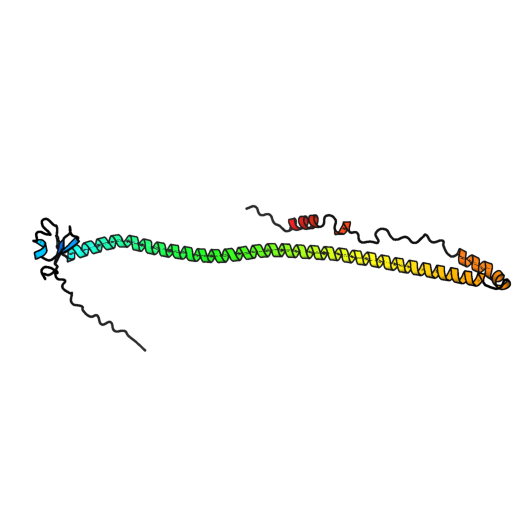 168 VAL A N 1
ATOM 1393 C CA . VAL A 1 168 ? -44.919 -9.314 77.395 1.00 94.56 168 VAL A CA 1
ATOM 1394 C C . VAL A 1 168 ? -43.794 -8.463 76.795 1.00 94.56 168 VAL A C 1
ATOM 1396 O O . VAL A 1 168 ? -43.910 -7.237 76.736 1.00 94.56 168 VAL A O 1
ATOM 1399 N N . SER A 1 169 ? -42.726 -9.103 76.312 1.00 94.56 169 SER A N 1
ATOM 1400 C CA . SER A 1 169 ? -41.587 -8.436 75.668 1.00 94.56 169 SER A CA 1
ATOM 1401 C C . SER A 1 169 ? -42.001 -7.798 74.342 1.00 94.56 169 SER A C 1
ATOM 1403 O O . SER A 1 169 ? -41.704 -6.626 74.103 1.00 94.56 169 SER A O 1
ATOM 1405 N N . PHE A 1 170 ? -42.771 -8.528 73.530 1.00 95.62 170 PHE A N 1
ATOM 1406 C CA . PHE A 1 170 ? -43.337 -8.021 72.283 1.00 95.62 170 PHE A CA 1
ATOM 1407 C C . PHE A 1 170 ? -44.211 -6.783 72.523 1.00 95.62 170 PHE A C 1
ATOM 1409 O O . PHE A 1 170 ? -44.032 -5.765 71.857 1.00 95.62 170 PHE A O 1
ATOM 1416 N N . LEU A 1 171 ? -45.119 -6.817 73.507 1.00 95.31 171 LEU A N 1
ATOM 1417 C CA . LEU A 1 171 ? -45.993 -5.678 73.814 1.00 95.31 171 LEU A CA 1
ATOM 1418 C C . LEU A 1 171 ? -45.211 -4.441 74.282 1.00 95.31 171 LEU A C 1
ATOM 1420 O O . LEU A 1 171 ? -45.588 -3.320 73.931 1.00 95.31 171 LEU A O 1
ATOM 1424 N N . HIS A 1 172 ? -44.110 -4.620 75.021 1.00 93.81 172 HIS A N 1
ATOM 1425 C CA . HIS A 1 172 ? -43.235 -3.511 75.412 1.00 93.81 172 HIS A CA 1
ATOM 1426 C C . HIS A 1 172 ? -42.519 -2.864 74.217 1.00 93.81 172 HIS A C 1
ATOM 1428 O O . HIS A 1 172 ? -42.373 -1.639 74.185 1.00 93.81 172 HIS A O 1
ATOM 1434 N N . ASN A 1 173 ? -42.123 -3.657 73.221 1.00 94.31 173 ASN A N 1
ATOM 1435 C CA . ASN A 1 173 ? -41.351 -3.193 72.066 1.00 94.31 173 ASN A CA 1
ATOM 1436 C C . ASN A 1 173 ? -42.195 -2.903 70.816 1.00 94.31 173 ASN A C 1
ATOM 1438 O O . ASN A 1 173 ? -41.687 -2.315 69.858 1.00 94.31 173 ASN A O 1
ATOM 1442 N N . TYR A 1 174 ? -43.484 -3.255 70.820 1.00 93.25 174 TYR A N 1
ATOM 1443 C CA . TYR A 1 174 ? -44.391 -3.166 69.672 1.00 93.25 174 TYR A CA 1
ATOM 1444 C C . TYR A 1 174 ? -44.323 -1.808 68.968 1.00 93.25 174 TYR A C 1
ATOM 1446 O O . TYR A 1 174 ? -44.148 -1.729 67.752 1.00 93.25 174 TYR A O 1
ATOM 1454 N N . LYS A 1 175 ? -44.395 -0.717 69.739 1.00 93.56 175 LYS A N 1
ATOM 1455 C CA . LYS A 1 175 ? -44.354 0.639 69.183 1.00 93.56 175 LYS A CA 1
ATOM 1456 C C . LYS A 1 175 ? -43.033 0.923 68.458 1.00 93.56 175 LYS A C 1
ATOM 1458 O O . LYS A 1 175 ? -43.047 1.498 67.374 1.00 93.56 175 LYS A O 1
ATOM 1463 N N . ALA A 1 176 ? -41.907 0.482 69.019 1.00 92.12 176 ALA A N 1
ATOM 1464 C CA . ALA A 1 176 ? -40.591 0.661 68.413 1.00 92.12 176 ALA A CA 1
ATOM 1465 C C . ALA A 1 176 ? -40.421 -0.187 67.141 1.00 92.12 176 ALA A C 1
ATOM 1467 O O . ALA A 1 176 ? -39.824 0.281 66.172 1.00 92.12 176 ALA A O 1
ATOM 1468 N N . ALA A 1 177 ? -40.968 -1.405 67.113 1.00 91.44 177 ALA A N 1
ATOM 1469 C CA . ALA A 1 177 ? -40.960 -2.261 65.928 1.00 91.44 177 ALA A CA 1
ATOM 1470 C C . ALA A 1 177 ? -41.798 -1.667 64.785 1.00 91.44 177 ALA A C 1
ATOM 1472 O O . ALA A 1 177 ? -41.329 -1.599 63.649 1.00 91.44 177 ALA A O 1
ATOM 1473 N N . VAL A 1 178 ? -42.993 -1.149 65.091 1.00 92.19 178 VAL A N 1
ATOM 1474 C CA . VAL A 1 178 ? -43.838 -0.447 64.112 1.00 92.19 178 VAL A CA 1
ATOM 1475 C C . VAL A 1 178 ? -43.129 0.791 63.562 1.00 92.19 178 VAL A C 1
ATOM 1477 O O . VAL A 1 178 ? -43.078 0.969 62.347 1.00 92.19 178 VAL A O 1
ATOM 1480 N N . GLU A 1 179 ? -42.524 1.617 64.422 1.00 91.25 179 GLU A N 1
ATOM 1481 C CA . GLU A 1 179 ? -41.751 2.785 63.980 1.00 91.25 179 GLU A CA 1
ATOM 1482 C C . GLU A 1 179 ? -40.561 2.394 63.087 1.00 91.25 179 GLU A C 1
ATOM 1484 O O . GLU A 1 179 ? -40.262 3.097 62.124 1.00 91.25 179 GLU A O 1
ATOM 1489 N N . ARG A 1 180 ? -39.890 1.269 63.366 1.00 89.50 180 ARG A N 1
ATOM 1490 C CA . ARG A 1 180 ? -38.765 0.760 62.563 1.00 89.50 180 ARG A CA 1
ATOM 1491 C C . ARG A 1 180 ? -39.200 0.400 61.142 1.00 89.50 180 ARG A C 1
ATOM 1493 O O . ARG A 1 180 ? -38.540 0.807 60.191 1.00 89.50 180 ARG A O 1
ATOM 1500 N N . VAL A 1 181 ? -40.323 -0.306 61.005 1.00 89.00 181 VAL A N 1
ATOM 1501 C CA . VAL A 1 181 ? -40.894 -0.677 59.700 1.00 89.00 181 VAL A CA 1
ATOM 1502 C C . VAL A 1 181 ? -41.388 0.560 58.952 1.00 89.00 181 VAL A C 1
ATOM 1504 O O . VAL A 1 181 ? -41.093 0.719 57.774 1.00 89.00 181 VAL A O 1
ATOM 1507 N N . GLN A 1 182 ? -42.078 1.476 59.638 1.00 86.75 182 GLN A N 1
ATOM 1508 C CA . GLN A 1 182 ? -42.601 2.707 59.031 1.00 86.75 182 GLN A CA 1
ATOM 1509 C C . GLN A 1 182 ? -41.507 3.678 58.573 1.00 86.75 182 GLN A C 1
ATOM 1511 O O . GLN A 1 182 ? -41.724 4.448 57.641 1.00 86.75 182 GLN A O 1
ATOM 1516 N N . ARG A 1 183 ? -40.336 3.666 59.223 1.00 83.44 183 ARG A N 1
ATOM 1517 C CA . ARG A 1 183 ? -39.176 4.465 58.801 1.00 83.44 183 ARG A CA 1
ATOM 1518 C C . ARG A 1 183 ? -38.481 3.911 57.563 1.00 83.44 183 ARG A C 1
ATOM 1520 O O . ARG A 1 183 ? -37.655 4.623 56.999 1.00 83.44 183 ARG A O 1
ATOM 1527 N N . CYS A 1 184 ? -38.784 2.683 57.148 1.00 75.69 184 CYS A N 1
ATOM 1528 C CA . CYS A 1 184 ? -38.279 2.137 55.900 1.00 75.69 184 CYS A CA 1
ATOM 1529 C C . CYS A 1 184 ? -39.102 2.735 54.745 1.00 75.69 184 CYS A C 1
ATOM 1531 O O . CYS A 1 184 ? -40.302 2.463 54.664 1.00 75.69 184 CYS A O 1
ATOM 1533 N N . PRO A 1 185 ? -38.524 3.586 53.877 1.00 64.12 185 PRO A N 1
ATOM 1534 C CA . PRO A 1 185 ? -39.274 4.141 52.760 1.00 64.12 185 PRO A CA 1
ATOM 1535 C C . PRO A 1 185 ? -39.714 3.007 51.828 1.00 64.12 185 PRO A C 1
ATOM 1537 O O . PRO A 1 185 ? -38.927 2.102 51.547 1.00 64.12 185 PRO A O 1
ATOM 1540 N N . LEU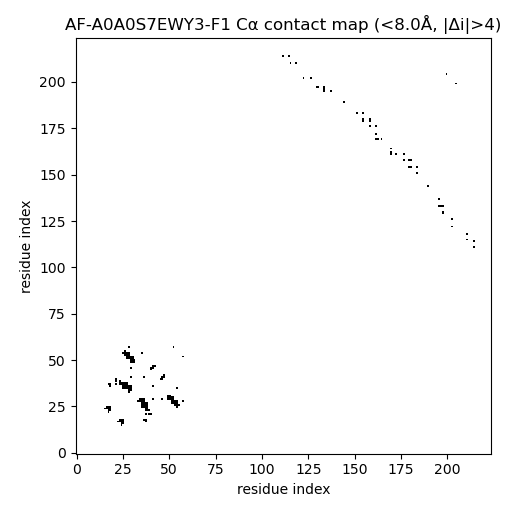 A 1 186 ? -40.939 3.080 51.301 1.00 62.69 186 LEU A N 1
ATOM 1541 C CA . LEU A 1 186 ? -41.309 2.342 50.091 1.00 62.69 186 LEU A CA 1
ATOM 1542 C C . LEU A 1 186 ? -40.509 2.958 48.936 1.00 62.69 186 LEU A C 1
ATOM 1544 O O . LEU A 1 186 ? -40.955 3.916 48.307 1.00 62.69 186 LEU A O 1
ATOM 1548 N N . LEU A 1 187 ? -39.273 2.493 48.758 1.00 63.66 187 LEU A N 1
ATOM 1549 C CA . LEU A 1 187 ? -38.411 2.898 47.653 1.00 63.66 187 LEU A CA 1
ATOM 1550 C C . LEU A 1 187 ? -39.056 2.455 46.335 1.00 63.66 187 LEU A C 1
ATOM 1552 O O . LEU A 1 187 ? -39.672 1.391 46.271 1.00 63.66 187 LEU A O 1
ATOM 1556 N N . GLU A 1 188 ? -38.937 3.287 45.299 1.00 70.94 188 GLU A N 1
ATOM 1557 C CA . GLU A 1 188 ? -39.310 2.881 43.943 1.00 70.94 188 GLU A CA 1
ATOM 1558 C C . GLU A 1 188 ? -38.523 1.631 43.539 1.00 70.94 188 GLU A C 1
ATOM 1560 O O . GLU A 1 188 ? -37.351 1.483 43.899 1.00 70.94 188 GLU A O 1
ATOM 1565 N N . ASP A 1 189 ? -39.165 0.744 42.774 1.00 78.75 189 ASP A N 1
ATOM 1566 C CA . ASP A 1 189 ? -38.519 -0.472 42.295 1.00 78.75 189 ASP A CA 1
ATOM 1567 C C . ASP A 1 189 ? -37.232 -0.124 41.525 1.00 78.75 189 ASP A C 1
ATOM 1569 O O . ASP A 1 189 ? -37.270 0.698 40.598 1.00 78.75 189 ASP A O 1
ATOM 1573 N N . PRO A 1 190 ? -36.089 -0.755 41.856 1.00 79.12 190 PRO A N 1
ATOM 1574 C CA . PRO A 1 190 ? -34.839 -0.514 41.153 1.00 79.12 190 PRO A CA 1
ATOM 1575 C C . PRO A 1 190 ? -34.994 -0.803 39.657 1.00 79.12 190 PRO A C 1
ATOM 1577 O O . PRO A 1 190 ? -35.283 -1.932 39.256 1.00 79.12 190 PRO A O 1
ATOM 1580 N N . GLN A 1 191 ? -34.760 0.206 38.814 1.00 83.44 191 GLN A N 1
ATOM 1581 C CA . GLN A 1 191 ? -34.790 0.047 37.359 1.00 83.44 191 GLN A CA 1
ATOM 1582 C C . GLN A 1 191 ? -33.391 0.041 36.754 1.00 83.44 191 GLN A C 1
ATOM 1584 O O . GLN A 1 191 ? -32.484 0.757 37.193 1.00 83.44 191 GLN A O 1
ATOM 1589 N N . LEU A 1 192 ? -33.234 -0.742 35.684 1.00 83.50 192 LEU A N 1
ATOM 1590 C CA . LEU A 1 192 ? -32.042 -0.675 34.853 1.00 83.50 192 LEU A CA 1
ATOM 1591 C C . LEU A 1 192 ? -32.006 0.692 34.144 1.00 83.50 192 LEU A C 1
ATOM 1593 O O . LEU A 1 192 ? -32.982 1.048 33.480 1.00 83.50 192 LEU A O 1
ATOM 1597 N N . PRO A 1 193 ? -30.904 1.456 34.239 1.00 82.06 193 PRO A N 1
ATOM 1598 C CA . PRO A 1 193 ? -30.796 2.728 33.542 1.00 82.06 193 PRO A CA 1
ATOM 1599 C C . PRO A 1 193 ? -30.939 2.551 32.026 1.00 82.06 193 PRO A C 1
ATOM 1601 O O . PRO A 1 193 ? -30.315 1.671 31.425 1.00 82.06 193 PRO A O 1
ATOM 1604 N N . SER A 1 194 ? -31.721 3.427 31.392 1.00 83.62 194 SER A N 1
ATOM 1605 C CA . SER A 1 194 ? -31.733 3.526 29.931 1.00 83.62 194 SER A CA 1
ATOM 1606 C C . SER A 1 194 ? -30.321 3.848 29.430 1.00 83.62 194 SER A C 1
ATOM 1608 O O . SER A 1 194 ? -29.645 4.714 29.985 1.00 83.62 194 SER A O 1
ATOM 1610 N N . GLY A 1 195 ? -29.854 3.126 28.408 1.00 87.44 195 GLY A N 1
ATOM 1611 C CA . GLY A 1 195 ? -28.499 3.287 27.869 1.00 87.44 195 GLY A CA 1
ATOM 1612 C C . GLY A 1 195 ? -27.390 2.534 28.618 1.00 87.44 195 GLY A C 1
ATOM 1613 O O . GLY A 1 195 ? -26.218 2.828 28.399 1.00 87.44 195 GLY A O 1
ATOM 1614 N N . ALA A 1 196 ? -27.723 1.550 29.463 1.00 91.00 196 ALA A N 1
ATOM 1615 C CA . ALA A 1 196 ? -26.730 0.721 30.162 1.00 91.00 196 ALA A CA 1
ATOM 1616 C C . ALA A 1 196 ? -25.804 -0.084 29.227 1.00 91.00 196 ALA A C 1
ATOM 1618 O O . ALA A 1 196 ? -24.669 -0.388 29.587 1.00 91.00 196 ALA A O 1
ATOM 1619 N N . LEU A 1 197 ? -26.276 -0.431 28.027 1.00 95.44 197 LEU A N 1
ATOM 1620 C CA . LEU A 1 197 ? -25.512 -1.184 27.028 1.00 95.44 197 LEU A CA 1
ATOM 1621 C C . LEU A 1 197 ? -24.822 -0.255 26.038 1.00 95.44 197 LEU A C 1
ATOM 1623 O O . LEU A 1 197 ? -25.300 0.852 25.813 1.00 95.44 197 LEU A O 1
ATOM 1627 N N . ILE A 1 198 ? -23.745 -0.731 25.408 1.00 97.44 198 ILE A N 1
ATOM 1628 C CA . ILE A 1 198 ? -23.020 -0.023 24.342 1.00 97.44 198 ILE A CA 1
ATOM 1629 C C . ILE A 1 198 ? -23.978 0.479 23.254 1.00 97.44 198 ILE A C 1
ATOM 1631 O O . ILE A 1 198 ? -24.810 -0.273 22.744 1.00 97.44 198 ILE A O 1
ATOM 1635 N N . ASP A 1 199 ? -23.818 1.743 22.872 1.00 96.00 199 ASP A N 1
ATOM 1636 C CA . ASP A 1 199 ? -24.528 2.353 21.756 1.00 96.00 199 ASP A CA 1
ATOM 1637 C C . ASP A 1 199 ? -23.851 1.943 20.443 1.00 96.00 199 ASP A C 1
ATOM 1639 O O . ASP A 1 199 ? -22.976 2.620 19.904 1.00 96.00 199 ASP A O 1
ATOM 1643 N N . GLN A 1 200 ? -24.235 0.777 19.927 1.00 95.69 200 GLN A N 1
ATOM 1644 C CA . GLN A 1 200 ? -23.657 0.252 18.690 1.00 95.69 200 GLN A CA 1
ATOM 1645 C C . GLN A 1 200 ? -23.922 1.166 17.488 1.00 95.69 200 GLN A C 1
ATOM 1647 O O . GLN A 1 200 ? -23.087 1.238 16.589 1.00 95.69 200 GLN A O 1
ATOM 1652 N N . ALA A 1 201 ? -25.053 1.878 17.465 1.00 95.12 201 ALA A N 1
ATOM 1653 C CA . ALA A 1 201 ? -25.394 2.777 16.367 1.00 95.12 201 ALA A CA 1
ATOM 1654 C C . ALA A 1 201 ? -24.450 3.986 16.324 1.00 95.12 201 ALA A C 1
ATOM 1656 O O . ALA A 1 201 ? -24.023 4.379 15.241 1.00 95.12 201 ALA A O 1
ATOM 1657 N N . LYS A 1 202 ? -24.052 4.519 17.485 1.00 94.56 202 LYS A N 1
ATOM 1658 C CA . LYS A 1 202 ? -23.030 5.571 17.592 1.00 94.56 202 LYS A CA 1
ATOM 1659 C C . LYS A 1 202 ? -21.670 5.145 17.025 1.00 94.56 202 LYS A C 1
ATOM 1661 O O . LYS A 1 202 ? -20.995 5.964 16.404 1.00 94.56 202 LYS A O 1
ATOM 1666 N N . HIS A 1 203 ? -21.263 3.889 17.224 1.00 95.75 203 HIS A N 1
ATOM 1667 C CA . HIS A 1 203 ? -19.941 3.402 16.792 1.00 95.75 203 HIS A CA 1
ATOM 1668 C C . HIS A 1 203 ? -19.915 2.876 15.356 1.00 95.75 203 HIS A C 1
ATOM 1670 O O . HIS A 1 203 ? -18.953 3.113 14.630 1.00 95.75 203 HIS A O 1
ATOM 1676 N N . LEU A 1 204 ? -20.962 2.163 14.938 1.00 95.81 204 LEU A N 1
ATOM 1677 C CA . LEU A 1 204 ? -21.022 1.477 13.643 1.00 95.81 204 LEU A CA 1
ATOM 1678 C C . LEU A 1 204 ? -21.840 2.235 12.591 1.00 95.81 204 LEU A C 1
ATOM 1680 O O . LEU A 1 204 ? -21.718 1.958 11.395 1.00 95.81 204 LEU A O 1
ATOM 1684 N N . GLY A 1 205 ? -22.673 3.190 13.008 1.00 94.56 205 GLY A N 1
ATOM 1685 C CA . GLY A 1 205 ? -23.531 3.966 12.120 1.00 94.56 205 GLY A CA 1
ATOM 1686 C C . GLY A 1 205 ? -22.720 4.720 11.070 1.00 94.56 205 GLY A C 1
ATOM 1687 O O . GLY A 1 205 ? -21.907 5.583 11.395 1.00 94.56 205 GLY A O 1
ATOM 1688 N N . ASN A 1 206 ? -22.947 4.388 9.796 1.00 93.56 206 ASN A N 1
ATOM 1689 C CA . ASN A 1 206 ? -22.239 4.964 8.647 1.00 93.56 206 ASN A CA 1
ATOM 1690 C C . ASN A 1 206 ? -20.705 4.875 8.735 1.00 93.56 206 ASN A C 1
ATOM 1692 O O . ASN A 1 206 ? -20.017 5.669 8.099 1.00 93.56 206 ASN A O 1
ATOM 1696 N N . LEU A 1 207 ? -20.153 3.911 9.483 1.00 93.94 207 LEU A N 1
ATOM 1697 C CA . LEU A 1 207 ? -18.714 3.829 9.746 1.00 93.94 207 LEU A CA 1
ATOM 1698 C C . LEU A 1 207 ? -17.881 3.849 8.456 1.00 93.94 207 LEU A C 1
ATOM 1700 O O . LEU A 1 207 ? -17.037 4.721 8.282 1.00 93.94 207 LEU A O 1
ATOM 1704 N N . ALA A 1 208 ? -18.168 2.945 7.516 1.00 94.12 208 ALA A N 1
ATOM 1705 C CA . ALA A 1 208 ? -17.419 2.859 6.262 1.00 94.12 208 ALA A CA 1
ATOM 1706 C C . ALA A 1 208 ? -17.529 4.141 5.414 1.00 94.12 208 ALA A C 1
ATOM 1708 O O . ALA A 1 208 ? -16.547 4.574 4.815 1.00 94.12 208 ALA A O 1
ATOM 1709 N N . PHE A 1 209 ? -18.711 4.766 5.392 1.00 94.12 209 PHE A N 1
ATOM 1710 C CA . PHE A 1 209 ? -18.943 6.014 4.666 1.00 94.12 209 PHE A CA 1
ATOM 1711 C C . PHE A 1 209 ? -18.160 7.179 5.281 1.00 94.12 209 PHE A C 1
ATOM 1713 O O . PHE A 1 209 ? -17.517 7.929 4.554 1.00 94.12 209 PHE A O 1
ATOM 1720 N N . ASN A 1 210 ? -18.162 7.298 6.610 1.00 92.31 210 ASN A N 1
ATOM 1721 C CA . ASN A 1 210 ? -17.435 8.348 7.319 1.00 92.31 210 ASN A CA 1
ATOM 1722 C C . ASN A 1 210 ? -15.917 8.198 7.141 1.00 92.31 210 ASN A C 1
ATOM 1724 O O . ASN A 1 210 ? -15.243 9.190 6.883 1.00 92.31 210 ASN A O 1
ATOM 1728 N N . ILE A 1 211 ? -15.388 6.967 7.202 1.00 94.19 211 ILE A N 1
ATOM 1729 C CA . ILE A 1 211 ? -13.967 6.691 6.929 1.00 94.19 211 ILE A CA 1
ATOM 1730 C C . ILE A 1 211 ? -13.607 7.144 5.511 1.00 94.19 211 ILE A C 1
ATOM 1732 O O . ILE A 1 211 ? -12.630 7.863 5.318 1.00 94.19 211 ILE A O 1
ATOM 1736 N N . TRP A 1 212 ? -14.410 6.754 4.518 1.00 93.25 212 TRP A N 1
ATOM 1737 C CA . TRP A 1 212 ? -14.188 7.146 3.127 1.00 93.25 212 TRP A CA 1
ATOM 1738 C C . TRP A 1 212 ? -14.271 8.668 2.923 1.00 93.25 212 TRP A C 1
ATOM 1740 O O . TRP A 1 212 ? -13.394 9.241 2.282 1.00 93.25 212 TRP A O 1
ATOM 1750 N N . SER A 1 213 ? -15.277 9.329 3.501 1.00 92.00 213 SER A N 1
ATOM 1751 C CA . SER A 1 213 ? -15.453 10.782 3.389 1.00 92.00 213 SER A CA 1
ATOM 1752 C C . SER A 1 213 ? -14.311 11.553 4.058 1.00 92.00 213 SER A C 1
ATOM 1754 O O . SER A 1 213 ? -13.812 12.523 3.494 1.00 92.00 213 SER A O 1
ATOM 1756 N N . ASN A 1 214 ? -13.820 11.093 5.210 1.00 90.25 214 ASN A N 1
ATOM 1757 C CA . ASN A 1 214 ? -12.641 11.678 5.851 1.00 90.25 214 ASN A CA 1
ATOM 1758 C C . ASN A 1 214 ? -11.380 11.464 5.001 1.00 90.25 214 ASN A C 1
ATOM 1760 O O . ASN A 1 214 ? -10.562 12.372 4.863 1.00 90.25 214 ASN A O 1
ATOM 1764 N N . MET A 1 215 ? -11.243 10.289 4.383 1.00 90.94 215 MET A N 1
ATOM 1765 C CA . MET A 1 215 ? -10.113 9.965 3.513 1.00 90.94 215 MET A CA 1
ATOM 1766 C C . MET A 1 215 ? -10.046 10.871 2.273 1.00 90.94 215 MET A C 1
ATOM 1768 O O . MET A 1 215 ? -8.949 11.183 1.816 1.00 90.94 215 MET A O 1
ATOM 1772 N N . GLU A 1 216 ? -11.185 11.343 1.755 1.00 87.31 216 GLU A N 1
ATOM 1773 C CA . GLU A 1 216 ? -11.238 12.302 0.639 1.00 87.31 216 GLU A CA 1
ATOM 1774 C C . GLU A 1 216 ? -10.429 13.574 0.937 1.00 87.31 216 GLU A C 1
ATOM 1776 O O . GLU A 1 216 ? -9.712 14.072 0.071 1.00 87.31 216 GLU A O 1
ATOM 1781 N N . THR A 1 217 ? -10.453 14.051 2.186 1.00 83.69 217 THR A N 1
ATOM 1782 C CA . THR A 1 217 ? -9.718 15.260 2.600 1.00 83.69 217 THR A CA 1
ATOM 1783 C C . THR A 1 217 ? -8.196 15.094 2.569 1.00 83.69 217 THR A C 1
ATOM 1785 O O . THR A 1 217 ? -7.472 16.089 2.551 1.00 83.69 217 THR A O 1
ATOM 1788 N N . MET A 1 218 ? -7.698 13.853 2.523 1.00 80.62 218 MET A N 1
ATOM 1789 C CA . MET A 1 218 ? -6.268 13.565 2.413 1.00 80.62 218 MET A CA 1
ATOM 1790 C C . MET A 1 218 ? -5.754 13.543 0.971 1.00 80.62 218 MET A C 1
ATOM 1792 O O . MET A 1 218 ? -4.540 13.548 0.758 1.00 80.62 218 MET A O 1
ATOM 1796 N N . VAL A 1 219 ? -6.641 13.492 -0.025 1.00 79.06 219 VAL A N 1
ATOM 1797 C CA . VAL A 1 219 ? -6.250 13.349 -1.430 1.00 79.06 219 VAL A CA 1
ATOM 1798 C C . VAL A 1 219 ? -6.321 14.706 -2.122 1.00 79.06 219 VAL A C 1
ATOM 1800 O O . VAL A 1 219 ? -7.383 15.310 -2.246 1.00 79.06 219 VAL A O 1
ATOM 1803 N N . THR A 1 220 ? -5.187 15.190 -2.631 1.00 75.38 220 THR A N 1
ATOM 1804 C CA . THR A 1 220 ? -5.157 16.397 -3.462 1.00 75.38 220 THR A CA 1
ATOM 1805 C C . THR A 1 220 ? -5.423 16.040 -4.922 1.00 75.38 220 THR A C 1
ATOM 1807 O O . THR A 1 220 ? -4.614 15.399 -5.594 1.00 75.38 220 THR A O 1
ATOM 1810 N N . TYR A 1 221 ? -6.570 16.474 -5.447 1.00 76.75 221 TYR A N 1
ATOM 1811 C CA . TYR A 1 221 ? -6.857 16.340 -6.873 1.00 76.75 221 TYR A CA 1
ATOM 1812 C C . TYR A 1 221 ? -6.014 17.339 -7.669 1.00 76.75 221 TYR A C 1
ATOM 1814 O O . TYR A 1 221 ? -6.245 18.548 -7.620 1.00 76.75 221 TYR A O 1
ATOM 1822 N N . THR A 1 222 ? -5.041 16.825 -8.416 1.00 74.00 222 THR A N 1
ATOM 1823 C CA . THR A 1 222 ? -4.279 17.613 -9.388 1.00 74.00 222 THR A CA 1
ATOM 1824 C C . THR A 1 222 ? -4.699 17.165 -10.789 1.00 74.00 222 THR A C 1
ATOM 1826 O O . THR A 1 222 ? -4.332 16.056 -11.180 1.00 74.00 222 THR A O 1
ATOM 1829 N N . PRO A 1 223 ? -5.496 17.959 -11.532 1.00 66.25 223 PRO A N 1
ATOM 1830 C CA . PRO A 1 223 ? -5.870 17.607 -12.898 1.00 66.25 223 PRO A CA 1
ATOM 1831 C C . PRO A 1 223 ? -4.622 17.551 -13.789 1.00 66.25 223 PRO A C 1
ATOM 1833 O O . PRO A 1 223 ? -3.768 18.438 -13.714 1.00 66.25 223 PRO A O 1
ATOM 1836 N N . LEU A 1 224 ? -4.532 16.494 -14.600 1.00 56.31 224 LEU A N 1
ATOM 1837 C CA . LEU A 1 224 ? -3.474 16.260 -15.589 1.00 56.31 224 LEU A CA 1
ATOM 1838 C C . LEU A 1 224 ? -3.931 16.666 -16.991 1.00 56.31 224 LEU A C 1
ATOM 1840 O O . LEU A 1 224 ? -5.103 16.379 -17.326 1.00 56.31 224 LEU A O 1
#

pLDDT: mean 89.52, std 13.67, range [39.22, 98.56]

Secondary structure (DSSP, 8-state):
-----------------B-TTT--B--EEETTTTEEE-HHHHTSGGGTT--EEEHHHHHHHHHHHHHHHHHHHHHHHHHHHHHHHHHHHHHHHHHHHHHHHHHHHHHHHHHHHHHHHHHHHHHHHHHHHHHHHHHHHHHHHHHHHHHHHHHHHHHHHHHHHHHTS-HHHHHHHHHHHHHHHHTS--PPPP-PPTT-S--HHHHHTTHHHHHHHHHHTT------

Organism: NCBI:txid188132